Protein AF-A0A7R9ZBE2-F1 (afdb_monomer)

Radius of gyration: 17.85 Å; Cα contacts (8 Å, |Δi|>4): 269; chains: 1; bounding box: 44×29×49 Å

Structure (mmCIF, N/CA/C/O backbone):
data_AF-A0A7R9ZBE2-F1
#
_entry.id   AF-A0A7R9ZBE2-F1
#
loop_
_atom_site.group_PDB
_atom_site.id
_atom_site.type_symbol
_atom_site.label_atom_id
_atom_site.label_alt_id
_atom_site.label_comp_id
_atom_site.label_asym_id
_atom_site.label_entity_id
_atom_site.label_seq_id
_atom_site.pdbx_PDB_ins_code
_atom_site.Cartn_x
_atom_site.Cartn_y
_atom_site.Cartn_z
_atom_site.occupancy
_atom_site.B_iso_or_equiv
_atom_site.auth_seq_id
_atom_site.auth_comp_id
_atom_site.auth_asym_id
_atom_site.auth_atom_id
_atom_site.pdbx_PDB_model_num
ATOM 1 N N . ALA A 1 1 ? 12.504 -2.662 8.618 1.00 53.91 1 ALA A N 1
ATOM 2 C CA . ALA A 1 1 ? 13.664 -1.746 8.691 1.00 53.91 1 ALA A CA 1
ATOM 3 C C . ALA A 1 1 ? 14.989 -2.458 8.389 1.00 53.91 1 ALA A C 1
ATOM 5 O O . ALA A 1 1 ? 15.630 -2.073 7.423 1.00 53.91 1 ALA A O 1
ATOM 6 N N . ILE A 1 2 ? 15.373 -3.510 9.133 1.00 57.16 2 ILE A N 1
ATOM 7 C CA . ILE A 1 2 ? 16.643 -4.257 8.929 1.00 57.16 2 ILE A CA 1
ATOM 8 C C . ILE A 1 2 ? 16.784 -4.785 7.488 1.00 57.16 2 ILE A C 1
ATOM 10 O O . ILE A 1 2 ? 17.814 -4.609 6.846 1.00 57.16 2 ILE A O 1
ATOM 14 N N . ASP A 1 3 ? 15.694 -5.325 6.954 1.00 77.12 3 ASP A N 1
ATOM 15 C CA . ASP A 1 3 ? 15.612 -5.898 5.608 1.00 77.12 3 ASP A CA 1
ATOM 16 C C . ASP A 1 3 ? 15.718 -4.845 4.477 1.00 77.12 3 ASP A C 1
ATOM 18 O O . ASP A 1 3 ? 16.251 -5.113 3.407 1.00 77.12 3 ASP A O 1
ATOM 22 N N . ALA A 1 4 ? 15.285 -3.599 4.712 1.00 80.50 4 ALA A N 1
ATOM 23 C CA . ALA A 1 4 ? 15.422 -2.527 3.719 1.00 80.50 4 ALA A CA 1
ATOM 24 C C . ALA A 1 4 ? 16.896 -2.124 3.556 1.00 80.50 4 ALA A C 1
ATOM 26 O O . ALA A 1 4 ? 17.399 -2.056 2.438 1.00 80.50 4 ALA A O 1
ATOM 27 N N . LYS A 1 5 ? 17.627 -1.961 4.668 1.00 79.38 5 LYS A N 1
ATOM 28 C CA . LYS A 1 5 ? 19.056 -1.631 4.615 1.00 79.38 5 LYS A CA 1
ATOM 29 C C . LYS A 1 5 ? 19.881 -2.659 3.870 1.00 79.38 5 LYS A C 1
ATOM 31 O O . LYS A 1 5 ? 20.649 -2.296 2.987 1.00 79.38 5 LYS A O 1
ATOM 36 N N . GLN A 1 6 ? 19.661 -3.929 4.175 1.00 84.31 6 GLN A N 1
ATOM 37 C CA . GLN A 1 6 ? 20.347 -5.017 3.492 1.00 84.31 6 GLN A CA 1
ATOM 38 C C . GLN A 1 6 ? 20.059 -5.011 1.984 1.00 84.31 6 GLN A C 1
ATOM 40 O O . GLN A 1 6 ? 20.980 -5.205 1.196 1.00 84.31 6 GLN A O 1
ATOM 45 N N . ARG A 1 7 ? 18.822 -4.713 1.560 1.00 87.38 7 ARG A N 1
ATOM 46 C CA . ARG A 1 7 ? 18.476 -4.591 0.131 1.00 87.38 7 ARG A CA 1
ATOM 47 C C . ARG A 1 7 ? 19.099 -3.384 -0.552 1.00 87.38 7 ARG A C 1
ATOM 49 O O . ARG A 1 7 ? 19.435 -3.473 -1.723 1.00 87.38 7 ARG A O 1
ATOM 56 N N . PHE A 1 8 ? 19.241 -2.267 0.154 1.00 87.38 8 PHE A N 1
ATOM 57 C CA . PHE A 1 8 ? 19.926 -1.102 -0.395 1.00 87.38 8 PHE A CA 1
ATOM 58 C C . PHE A 1 8 ? 21.418 -1.375 -0.588 1.00 87.38 8 PHE A C 1
ATOM 60 O O . PHE A 1 8 ? 21.963 -1.072 -1.642 1.00 87.38 8 PHE A O 1
ATOM 67 N N . ASP A 1 9 ? 22.058 -1.987 0.411 1.00 86.75 9 ASP A N 1
ATOM 68 C CA . ASP A 1 9 ? 23.492 -2.284 0.381 1.00 86.75 9 ASP A CA 1
ATOM 69 C C . ASP A 1 9 ? 23.827 -3.383 -0.653 1.00 86.75 9 ASP A C 1
ATOM 71 O O . ASP A 1 9 ? 24.907 -3.371 -1.237 1.00 86.75 9 ASP A O 1
ATOM 75 N N . SER A 1 10 ? 22.897 -4.310 -0.915 1.00 88.81 10 SER A N 1
ATOM 76 C CA . SER A 1 10 ? 23.018 -5.360 -1.946 1.00 88.81 10 SER A CA 1
ATOM 77 C C . SER A 1 10 ? 22.359 -5.002 -3.286 1.00 88.81 10 SER A C 1
ATOM 79 O O . SER A 1 10 ? 22.218 -5.864 -4.156 1.00 88.81 10 SER A O 1
ATOM 81 N N . ALA A 1 11 ? 21.943 -3.745 -3.464 1.00 89.88 11 ALA A N 1
ATOM 82 C CA . ALA A 1 11 ? 21.246 -3.305 -4.663 1.00 89.88 11 ALA A CA 1
ATOM 83 C C . ALA A 1 11 ? 22.125 -3.452 -5.919 1.00 89.88 11 ALA A C 1
ATOM 85 O O . ALA A 1 11 ? 23.317 -3.128 -5.882 1.00 89.88 11 ALA A O 1
ATOM 86 N N . PRO A 1 12 ? 21.551 -3.863 -7.062 1.00 90.62 12 PRO A N 1
ATOM 87 C CA . PRO A 1 12 ? 22.255 -3.829 -8.334 1.00 90.62 12 PRO A CA 1
ATOM 88 C C . PRO A 1 12 ? 22.785 -2.427 -8.652 1.00 90.62 12 PRO A C 1
ATOM 90 O O . PRO A 1 12 ? 22.091 -1.428 -8.458 1.00 90.62 12 PRO A O 1
ATOM 93 N N . PHE A 1 13 ? 23.984 -2.354 -9.233 1.00 90.88 13 PHE A N 1
ATOM 94 C CA . PHE A 1 13 ? 24.629 -1.084 -9.587 1.00 90.88 13 PHE A CA 1
ATOM 95 C C . PHE A 1 13 ? 23.758 -0.182 -10.479 1.00 90.88 13 PHE A C 1
ATOM 97 O O . PHE A 1 13 ? 23.810 1.038 -10.371 1.00 90.88 13 PHE A O 1
ATOM 104 N N . TRP A 1 14 ? 22.900 -0.753 -11.328 1.00 89.88 14 TRP A N 1
ATOM 105 C CA . TRP A 1 14 ? 22.034 0.049 -12.192 1.00 89.88 14 TRP A CA 1
ATOM 106 C C . TRP A 1 14 ? 21.002 0.888 -11.417 1.00 89.88 14 TRP A C 1
ATOM 108 O O . TRP A 1 14 ? 20.561 1.912 -11.928 1.00 89.88 14 TRP A O 1
ATOM 118 N N . HIS A 1 15 ? 20.671 0.534 -10.168 1.00 90.75 15 HIS A N 1
ATOM 119 C CA . HIS A 1 15 ? 19.785 1.350 -9.334 1.00 90.75 15 HIS A CA 1
ATOM 120 C C . HIS A 1 15 ? 20.412 2.730 -9.095 1.00 90.75 15 HIS A C 1
ATOM 122 O O . HIS A 1 15 ? 19.758 3.752 -9.304 1.00 90.75 15 HIS A O 1
ATOM 128 N N . SER A 1 16 ? 21.699 2.779 -8.729 1.00 85.75 16 SER A N 1
ATOM 129 C CA . SER A 1 16 ? 22.394 4.052 -8.514 1.00 85.75 16 SER A CA 1
ATOM 130 C C . SER A 1 16 ? 22.576 4.838 -9.815 1.00 85.75 16 SER A C 1
ATOM 132 O O . SER A 1 16 ? 22.433 6.059 -9.795 1.00 85.75 16 SER A O 1
ATOM 134 N N . LEU A 1 17 ? 22.787 4.160 -10.953 1.00 87.38 17 LEU A N 1
ATOM 135 C CA . LEU A 1 17 ? 22.810 4.802 -12.277 1.00 87.38 17 LEU A CA 1
ATOM 136 C C . LEU A 1 17 ? 21.485 5.496 -12.621 1.00 87.38 17 LEU A C 1
ATOM 138 O O . LEU A 1 17 ? 21.491 6.552 -13.247 1.00 87.38 17 LEU A O 1
ATOM 142 N N . CYS A 1 18 ? 20.354 4.927 -12.201 1.00 87.25 18 CYS A N 1
ATOM 143 C CA . CYS A 1 18 ? 19.032 5.522 -12.393 1.00 87.25 18 CYS A CA 1
ATOM 144 C C . CYS A 1 18 ? 18.705 6.645 -11.394 1.00 87.25 18 CYS A C 1
ATOM 146 O O . CYS A 1 18 ? 17.606 7.192 -11.449 1.00 87.25 18 CYS A O 1
ATOM 148 N N . GLY A 1 19 ? 19.620 6.987 -10.480 1.00 83.50 19 GLY A N 1
ATOM 149 C CA . GLY A 1 19 ? 19.420 8.069 -9.516 1.00 83.50 19 GLY A CA 1
ATOM 150 C C . GLY A 1 19 ? 18.304 7.809 -8.500 1.00 83.50 19 GLY A C 1
ATOM 151 O O . GLY A 1 19 ? 17.757 8.765 -7.949 1.00 83.50 19 GLY A O 1
ATOM 152 N N . VAL A 1 20 ? 17.944 6.542 -8.247 1.00 86.62 20 VAL A N 1
ATOM 153 C CA . VAL A 1 20 ? 16.919 6.217 -7.244 1.00 86.62 20 VAL A CA 1
ATOM 154 C C . VAL A 1 20 ? 17.406 6.609 -5.848 1.00 86.62 20 VAL A C 1
ATOM 156 O O . VAL A 1 20 ? 18.568 6.408 -5.485 1.00 86.62 20 VAL A O 1
ATOM 159 N N . GLN A 1 21 ? 16.512 7.174 -5.048 1.00 85.31 21 GLN A N 1
ATOM 160 C CA . GLN A 1 21 ? 16.836 7.736 -3.742 1.00 85.31 21 GLN A CA 1
ATOM 161 C C . GLN A 1 21 ? 16.406 6.775 -2.642 1.00 85.31 21 GLN A C 1
ATOM 163 O O . GLN A 1 21 ? 15.422 6.051 -2.783 1.00 85.31 21 GLN A O 1
ATOM 168 N N . ALA A 1 22 ? 17.140 6.743 -1.530 1.00 81.62 22 ALA A N 1
ATOM 169 C CA . ALA A 1 22 ? 16.737 5.908 -0.406 1.00 81.62 22 ALA A CA 1
ATOM 170 C C . ALA A 1 22 ? 15.508 6.501 0.304 1.00 81.62 22 ALA A C 1
ATOM 172 O O . ALA A 1 22 ? 15.434 7.707 0.521 1.00 81.62 22 ALA A O 1
ATOM 173 N N . SER A 1 23 ? 14.579 5.629 0.691 1.00 79.31 23 SER A N 1
ATOM 174 C CA . SER A 1 23 ? 13.300 5.967 1.321 1.00 79.31 23 SER A CA 1
ATOM 175 C C . SER A 1 23 ? 13.455 6.679 2.670 1.00 79.31 23 SER A C 1
ATOM 177 O O . SER A 1 23 ? 14.447 6.501 3.377 1.00 79.31 23 SER A O 1
ATOM 179 N N . ASN A 1 24 ? 12.420 7.404 3.089 1.00 67.56 24 ASN A N 1
ATOM 180 C CA . ASN A 1 24 ? 12.357 8.021 4.416 1.00 67.56 24 ASN A CA 1
ATOM 181 C C . ASN A 1 24 ? 11.956 7.034 5.524 1.00 67.56 24 ASN A C 1
ATOM 183 O O . ASN A 1 24 ? 12.266 7.279 6.689 1.00 67.56 24 ASN A O 1
ATOM 187 N N . THR A 1 25 ? 11.407 5.859 5.176 1.00 63.06 25 THR A N 1
ATOM 188 C CA . THR A 1 25 ? 10.922 4.820 6.121 1.00 63.06 25 THR A CA 1
ATOM 189 C C . THR A 1 25 ? 11.986 4.239 7.062 1.00 63.06 25 THR A C 1
ATOM 191 O O . THR A 1 25 ? 11.690 3.435 7.949 1.00 63.06 25 THR A O 1
ATOM 194 N N . TRP A 1 26 ? 13.238 4.643 6.884 1.00 63.81 26 TRP A N 1
ATOM 195 C CA . TRP A 1 26 ? 14.410 4.221 7.638 1.00 63.81 26 TRP A CA 1
ATOM 196 C C . TRP A 1 26 ? 15.428 5.347 7.871 1.00 63.81 26 TRP A C 1
ATOM 198 O O . TRP A 1 26 ? 16.372 5.131 8.626 1.00 63.81 26 TRP A O 1
ATOM 208 N N . ARG A 1 27 ? 15.230 6.535 7.277 1.00 58.44 27 ARG A N 1
ATOM 209 C CA . ARG A 1 27 ? 16.088 7.713 7.483 1.00 58.44 27 ARG A CA 1
ATOM 210 C C . ARG A 1 27 ? 15.621 8.580 8.649 1.00 58.44 27 ARG A C 1
ATOM 212 O O . ARG A 1 27 ? 16.462 9.125 9.353 1.00 58.44 27 ARG A O 1
ATOM 219 N N . GLU A 1 28 ? 14.310 8.671 8.880 1.00 59.41 28 GLU A N 1
ATOM 220 C CA . GLU A 1 28 ? 13.737 9.596 9.863 1.00 59.41 28 GLU A CA 1
ATOM 221 C C . GLU A 1 28 ? 12.848 8.866 10.884 1.00 59.41 28 GLU A C 1
ATOM 223 O O . GLU A 1 28 ? 11.836 8.239 10.553 1.00 59.41 28 GLU A O 1
ATOM 228 N N . CYS A 1 29 ? 13.245 8.950 12.154 1.00 59.81 29 CYS A N 1
ATOM 229 C CA . CYS A 1 29 ? 12.429 8.574 13.304 1.00 59.81 29 CYS A CA 1
ATOM 230 C C . CYS A 1 29 ? 11.847 9.859 13.893 1.00 59.81 29 CYS A C 1
ATOM 232 O O . CYS A 1 29 ? 12.602 10.695 14.382 1.00 59.81 29 CYS A O 1
ATOM 234 N N . ILE A 1 30 ? 10.524 10.020 13.864 1.00 61.22 30 ILE A N 1
ATOM 235 C CA . ILE A 1 30 ? 9.871 11.218 14.427 1.00 61.22 30 ILE A CA 1
ATOM 236 C C . ILE A 1 30 ? 9.827 11.160 15.964 1.00 61.22 30 ILE A C 1
ATOM 238 O O . ILE A 1 30 ? 9.756 12.189 16.628 1.00 61.22 30 ILE A O 1
ATOM 242 N N . ALA A 1 31 ? 9.925 9.962 16.543 1.00 57.47 31 ALA A N 1
ATOM 243 C CA . ALA A 1 31 ? 9.999 9.742 17.983 1.00 57.47 31 ALA A CA 1
ATOM 244 C C . ALA A 1 31 ? 11.147 8.775 18.316 1.00 57.47 31 ALA A C 1
ATOM 246 O O . ALA A 1 31 ? 11.466 7.922 17.473 1.00 57.47 31 ALA A O 1
ATOM 247 N N . PRO A 1 32 ? 11.739 8.860 19.525 1.00 49.81 32 PRO A N 1
ATOM 248 C CA . PRO A 1 32 ? 12.657 7.840 19.996 1.00 49.81 32 PRO A CA 1
ATOM 249 C C . PRO A 1 32 ? 11.877 6.519 20.081 1.00 49.81 32 PRO A C 1
ATOM 251 O O . PRO A 1 32 ? 10.985 6.346 20.904 1.00 49.81 32 PRO A O 1
ATOM 254 N N . ASP A 1 33 ? 12.191 5.625 19.143 1.00 53.72 33 ASP A N 1
ATOM 255 C CA . ASP A 1 33 ? 11.948 4.180 19.190 1.00 53.72 33 ASP A CA 1
ATOM 256 C C . ASP A 1 33 ? 10.594 3.577 18.766 1.00 53.72 33 ASP A C 1
ATOM 258 O O . ASP A 1 33 ? 10.270 2.485 19.222 1.00 53.72 33 ASP A O 1
ATOM 262 N N . SER A 1 34 ? 9.829 4.134 17.810 1.00 60.84 34 SER A N 1
ATOM 263 C CA . SER A 1 34 ? 8.848 3.264 17.091 1.00 60.84 34 SER A CA 1
ATOM 264 C C . SER A 1 34 ? 8.216 3.783 15.801 1.00 60.84 34 SER A C 1
ATOM 266 O O . SER A 1 34 ? 7.840 2.963 14.966 1.00 60.84 34 SER A O 1
ATOM 268 N N . LEU A 1 35 ? 8.091 5.096 15.596 1.00 67.75 35 LEU A N 1
ATOM 269 C CA . LEU A 1 35 ? 7.329 5.625 14.458 1.00 67.75 35 LEU A CA 1
ATOM 270 C C . LEU A 1 35 ? 8.251 6.090 13.328 1.00 67.75 35 LEU A C 1
ATOM 272 O O . LEU A 1 35 ? 9.222 6.819 13.547 1.00 67.75 35 LEU A O 1
ATOM 276 N N . ARG A 1 36 ? 7.957 5.625 12.112 1.00 73.19 36 ARG A N 1
ATOM 277 C CA . ARG A 1 36 ? 8.674 5.969 10.879 1.00 73.19 36 ARG A CA 1
ATOM 278 C C . ARG A 1 36 ? 7.765 6.804 9.993 1.00 73.19 36 ARG A C 1
ATOM 280 O O . ARG A 1 36 ? 6.583 6.489 9.867 1.00 73.19 36 ARG A O 1
ATOM 287 N N . LEU A 1 37 ? 8.322 7.839 9.372 1.00 76.12 37 LEU A N 1
ATOM 288 C CA . LEU A 1 37 ? 7.601 8.626 8.381 1.00 76.12 37 LEU A CA 1
ATOM 289 C C . LEU A 1 37 ? 7.728 7.968 7.007 1.00 76.12 37 LEU A C 1
ATOM 291 O O . LEU A 1 37 ? 8.822 7.614 6.566 1.00 76.12 37 LEU A O 1
ATOM 295 N N . LEU A 1 38 ? 6.603 7.839 6.315 1.00 78.56 38 LEU A N 1
ATOM 296 C CA . LEU A 1 38 ? 6.565 7.506 4.900 1.00 78.56 38 LEU A CA 1
ATOM 297 C C . LEU A 1 38 ? 6.009 8.709 4.144 1.00 78.56 38 LEU A C 1
ATOM 299 O O . LEU A 1 38 ? 4.877 9.123 4.390 1.00 78.56 38 LEU A O 1
ATOM 303 N N . ASN A 1 39 ? 6.775 9.218 3.181 1.00 79.31 39 ASN A N 1
ATOM 304 C CA . ASN A 1 39 ? 6.222 10.101 2.166 1.00 79.31 39 ASN A CA 1
ATOM 305 C C . ASN A 1 39 ? 5.417 9.256 1.165 1.00 79.31 39 ASN A C 1
ATOM 307 O O . ASN A 1 39 ? 5.990 8.519 0.366 1.00 79.31 39 ASN A O 1
ATOM 311 N N . GLY A 1 40 ? 4.089 9.319 1.264 1.00 78.62 40 GLY A N 1
ATOM 312 C CA . GLY A 1 40 ? 3.161 8.619 0.368 1.00 78.62 40 GLY A CA 1
ATOM 313 C C . GLY A 1 40 ? 2.586 9.498 -0.744 1.00 78.62 40 GLY A C 1
ATOM 314 O O . GLY A 1 40 ? 1.652 9.073 -1.423 1.00 78.62 40 GLY A O 1
ATOM 315 N N . LEU A 1 41 ? 3.074 10.731 -0.899 1.00 83.44 41 LEU A N 1
ATOM 316 C CA . LEU A 1 41 ? 2.582 11.654 -1.915 1.00 83.44 41 LEU A CA 1
ATOM 317 C C . LEU A 1 41 ? 3.192 11.327 -3.281 1.00 83.44 41 LEU A C 1
ATOM 319 O O . LEU A 1 41 ? 4.329 10.878 -3.385 1.00 83.44 41 LEU A O 1
ATOM 323 N N . SER A 1 42 ? 2.418 11.561 -4.339 1.00 82.25 42 SER A N 1
ATOM 324 C CA . SER A 1 42 ? 2.853 11.356 -5.718 1.00 82.25 42 SER A CA 1
ATOM 325 C C . SER A 1 42 ? 2.484 12.565 -6.563 1.00 82.25 42 SER A C 1
ATOM 327 O O . SER A 1 42 ? 1.309 12.933 -6.651 1.00 82.25 42 SER A O 1
ATOM 329 N N . SER A 1 43 ? 3.478 13.147 -7.233 1.00 81.81 43 SER A N 1
ATOM 330 C CA . SER A 1 43 ? 3.277 14.246 -8.184 1.00 81.81 43 SER A CA 1
ATOM 331 C C . SER A 1 43 ? 2.329 13.870 -9.331 1.00 81.81 43 SER A C 1
ATOM 333 O O . SER A 1 43 ? 1.526 14.700 -9.753 1.00 81.81 43 SER A O 1
ATOM 335 N N . VAL A 1 44 ? 2.338 12.605 -9.770 1.00 79.69 44 VAL A N 1
ATOM 336 C CA . VAL A 1 44 ? 1.465 12.076 -10.837 1.00 79.69 44 VAL A CA 1
ATOM 337 C C . VAL A 1 44 ? -0.017 12.148 -10.461 1.00 79.69 44 VAL A C 1
ATOM 339 O O . VAL A 1 44 ? -0.862 12.382 -11.320 1.00 79.69 44 VAL A O 1
ATOM 342 N N . GLN A 1 45 ? -0.345 11.952 -9.183 1.00 81.94 45 GLN A N 1
ATOM 343 C CA . GLN A 1 45 ? -1.730 11.984 -8.702 1.00 81.94 45 GLN A CA 1
ATOM 344 C C . GLN A 1 45 ? -2.230 13.418 -8.463 1.00 81.94 45 GLN A C 1
ATOM 346 O O . GLN A 1 45 ? -3.433 13.679 -8.508 1.00 81.94 45 GLN A O 1
ATOM 351 N N . GLY A 1 46 ? -1.308 14.357 -8.246 1.00 89.06 46 GLY A N 1
ATOM 352 C CA . GLY A 1 46 ? -1.601 15.773 -8.078 1.00 89.06 46 GLY A CA 1
ATOM 353 C C . GLY A 1 46 ? -2.237 16.144 -6.726 1.00 89.06 46 GLY A C 1
ATOM 354 O O . GLY A 1 46 ? -2.634 15.286 -5.929 1.00 89.06 46 GLY A O 1
ATOM 355 N N . PRO A 1 47 ? -2.358 17.454 -6.446 1.00 93.69 47 PRO A N 1
ATOM 356 C CA . PRO A 1 47 ? -2.758 17.963 -5.132 1.00 93.69 47 PRO A CA 1
ATOM 357 C C . PRO A 1 47 ? -4.211 17.636 -4.762 1.00 93.69 47 PRO A C 1
ATOM 359 O O . PRO A 1 47 ? -4.505 17.394 -3.594 1.00 93.69 47 PRO A O 1
ATOM 362 N N . ASN A 1 48 ? -5.120 17.572 -5.740 1.00 95.12 48 ASN A N 1
ATOM 363 C CA . ASN A 1 48 ? -6.529 17.251 -5.485 1.00 95.12 48 ASN A CA 1
ATOM 364 C C . ASN A 1 48 ? -6.702 15.816 -4.979 1.00 95.12 48 ASN A C 1
ATOM 366 O O . ASN A 1 48 ? -7.471 15.570 -4.050 1.00 95.12 48 ASN A O 1
ATOM 370 N N . TYR A 1 49 ? -5.968 14.869 -5.566 1.00 91.31 49 TYR A N 1
ATOM 371 C CA . TYR A 1 49 ? -6.005 13.481 -5.124 1.00 91.31 49 TYR A CA 1
ATOM 372 C C . TYR A 1 49 ? -5.364 13.325 -3.743 1.00 91.31 49 TYR A C 1
ATOM 374 O O . TYR A 1 49 ? -5.932 12.653 -2.881 1.00 91.31 49 TYR A O 1
ATOM 382 N N . ALA A 1 50 ? -4.231 13.998 -3.509 1.00 91.88 50 ALA A N 1
ATOM 383 C CA . ALA A 1 50 ? -3.593 14.041 -2.197 1.00 91.88 50 ALA A CA 1
ATOM 384 C C . ALA A 1 50 ? -4.564 14.554 -1.121 1.00 91.88 50 ALA A C 1
ATOM 386 O O . ALA A 1 50 ? -4.771 13.882 -0.114 1.00 91.88 50 ALA A O 1
ATOM 387 N N . LEU A 1 51 ? -5.239 15.684 -1.366 1.00 94.75 51 LEU A N 1
ATOM 388 C CA . LEU A 1 51 ? -6.247 16.223 -0.451 1.00 94.75 51 LEU A CA 1
ATOM 389 C C . LEU A 1 51 ? -7.389 15.229 -0.209 1.00 94.75 51 LEU A C 1
ATOM 391 O O . LEU A 1 51 ? -7.764 14.999 0.939 1.00 94.75 51 LEU A O 1
ATOM 395 N N . ALA A 1 52 ? -7.923 14.614 -1.267 1.00 95.12 52 ALA A N 1
ATOM 396 C CA . ALA A 1 52 ? -9.018 13.655 -1.153 1.00 95.12 52 ALA A CA 1
ATOM 397 C C . ALA A 1 52 ? -8.636 12.430 -0.302 1.00 95.12 52 ALA A C 1
ATOM 399 O O . ALA A 1 52 ? -9.415 12.009 0.556 1.00 95.12 52 ALA A O 1
ATOM 400 N N . LYS A 1 53 ? -7.433 11.873 -0.493 1.00 91.56 53 LYS A N 1
ATOM 401 C CA . LYS A 1 53 ? -6.943 10.728 0.291 1.00 91.56 53 LYS A CA 1
ATOM 402 C C . LYS A 1 53 ? -6.632 11.091 1.734 1.00 91.56 53 LYS A C 1
ATOM 404 O O . LYS A 1 53 ? -7.014 10.340 2.631 1.00 91.56 53 LYS A O 1
ATOM 409 N N . THR A 1 54 ? -6.043 12.255 1.974 1.00 92.75 54 THR A N 1
ATOM 410 C CA . THR A 1 54 ? -5.813 12.748 3.336 1.00 92.75 54 THR A CA 1
ATOM 411 C C . THR A 1 54 ? -7.136 13.002 4.061 1.00 92.75 54 THR A C 1
ATOM 413 O O . THR A 1 54 ? -7.302 12.580 5.203 1.00 92.75 54 THR A O 1
ATOM 416 N N . ALA A 1 55 ? -8.127 13.604 3.396 1.00 95.81 55 ALA A N 1
ATOM 417 C CA . ALA A 1 55 ? -9.460 13.802 3.964 1.00 95.81 55 ALA A CA 1
ATOM 418 C C . ALA A 1 55 ? -10.168 12.467 4.260 1.00 95.81 55 ALA A C 1
ATOM 420 O O . ALA A 1 55 ? -10.815 12.328 5.298 1.00 95.81 55 ALA A O 1
ATOM 421 N N . GLN A 1 56 ? -10.018 11.466 3.384 1.00 94.81 56 GLN A N 1
ATOM 422 C CA . GLN A 1 56 ? -10.514 10.107 3.621 1.00 94.81 56 GLN A CA 1
ATOM 423 C C . GLN A 1 56 ? -9.894 9.499 4.891 1.00 94.81 56 GLN A C 1
ATOM 425 O O . GLN A 1 56 ? -10.628 8.991 5.739 1.00 94.81 56 GLN A O 1
ATOM 430 N N . GLN A 1 57 ? -8.568 9.574 5.044 1.00 93.56 57 GLN A N 1
ATOM 431 C CA . GLN A 1 57 ? -7.862 9.074 6.230 1.00 93.56 57 GLN A CA 1
ATOM 432 C C . GLN A 1 57 ? -8.289 9.816 7.498 1.00 93.56 57 GLN A C 1
ATOM 434 O O . GLN A 1 57 ? -8.563 9.194 8.522 1.00 93.56 57 GLN A O 1
ATOM 439 N N . TRP A 1 58 ? -8.417 11.140 7.428 1.00 94.19 58 TRP A N 1
ATOM 440 C CA . TRP A 1 58 ? -8.857 11.937 8.566 1.00 94.19 58 TRP A CA 1
ATOM 441 C C . TRP A 1 58 ? -10.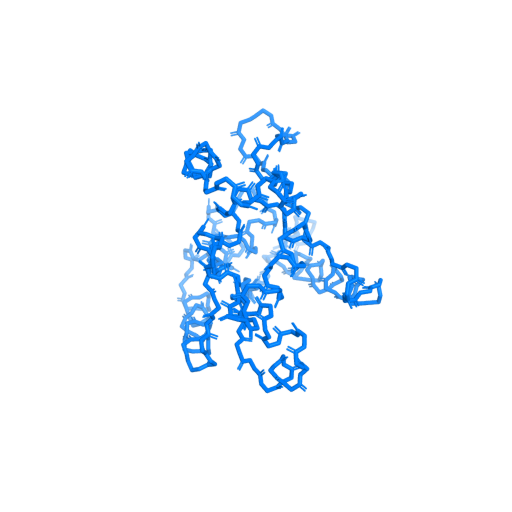259 11.543 9.038 1.00 94.19 58 TRP A C 1
ATOM 443 O O . TRP A 1 58 ? -10.465 11.311 10.227 1.00 94.19 58 TRP A O 1
ATOM 453 N N . ARG A 1 59 ? -11.210 11.360 8.113 1.00 95.00 59 ARG A N 1
ATOM 454 C CA . ARG A 1 59 ? -12.563 10.890 8.451 1.00 95.00 59 ARG A CA 1
ATOM 455 C C . ARG A 1 59 ? -12.565 9.499 9.086 1.00 95.00 59 ARG A C 1
ATOM 457 O O . ARG A 1 59 ? -13.352 9.267 10.003 1.00 95.00 59 ARG A O 1
ATOM 464 N N . ALA A 1 60 ? -11.701 8.596 8.621 1.00 94.56 60 ALA A N 1
ATOM 465 C CA . ALA A 1 60 ? -11.544 7.269 9.213 1.00 94.56 60 ALA A CA 1
ATOM 466 C C . ALA A 1 60 ? -11.039 7.364 10.662 1.00 94.56 60 ALA A C 1
ATOM 468 O O . ALA A 1 60 ? -11.657 6.790 11.553 1.00 94.56 60 ALA A O 1
ATOM 469 N N . MET A 1 61 ? -10.003 8.171 10.917 1.00 92.00 61 MET A N 1
ATOM 470 C CA . MET A 1 61 ? -9.482 8.392 12.273 1.00 92.00 61 MET A CA 1
ATOM 471 C C . MET A 1 61 ? -10.520 9.032 13.202 1.00 92.00 61 MET A C 1
ATOM 473 O O . MET A 1 61 ? -10.688 8.575 14.326 1.00 92.00 61 MET A O 1
ATOM 477 N N . VAL A 1 62 ? -11.259 10.043 12.731 1.00 91.75 62 VAL A N 1
ATOM 478 C CA . VAL A 1 62 ? -12.314 10.699 13.526 1.00 91.75 62 VAL A CA 1
ATOM 479 C C . VAL A 1 62 ? -13.456 9.738 13.865 1.00 91.75 62 VAL A C 1
ATOM 481 O O . VAL A 1 62 ? -14.019 9.834 14.950 1.00 91.75 62 VAL A O 1
ATOM 484 N N . SER A 1 63 ? -13.804 8.821 12.956 1.00 92.19 63 SER A N 1
ATOM 485 C CA . SER A 1 63 ? -14.852 7.815 13.196 1.00 92.19 63 SER A CA 1
ATOM 486 C C . SER A 1 63 ? -14.383 6.712 14.149 1.00 92.19 63 SER A C 1
ATOM 488 O O . SER A 1 63 ? -15.182 6.195 14.923 1.00 92.19 63 SER A O 1
ATOM 490 N N . TYR A 1 64 ? -13.096 6.363 14.087 1.00 91.56 64 TYR A N 1
ATOM 491 C CA . TYR A 1 64 ? -12.460 5.370 14.949 1.00 91.56 64 TYR A CA 1
ATOM 492 C C . TYR A 1 64 ? -12.257 5.882 16.382 1.00 91.56 64 TYR A C 1
ATOM 494 O O . TYR A 1 64 ? -12.338 5.120 17.335 1.00 91.56 64 TYR A O 1
ATOM 502 N N . GLN A 1 65 ? -11.979 7.173 16.561 1.00 86.25 65 GLN A N 1
ATOM 503 C CA . GLN A 1 65 ? -11.599 7.709 17.863 1.00 86.25 65 GLN A CA 1
ATOM 504 C C . GLN A 1 65 ? -12.758 7.684 18.875 1.00 86.25 65 GLN A C 1
ATOM 506 O O . GLN A 1 65 ? -13.792 8.324 18.678 1.00 86.25 65 GLN A O 1
ATOM 511 N N . THR A 1 66 ? -12.537 7.003 20.001 1.00 75.25 66 THR A N 1
ATOM 512 C CA . THR A 1 66 ? -13.391 7.082 21.193 1.00 75.25 66 THR A CA 1
ATOM 513 C C . THR A 1 66 ? -13.357 8.496 2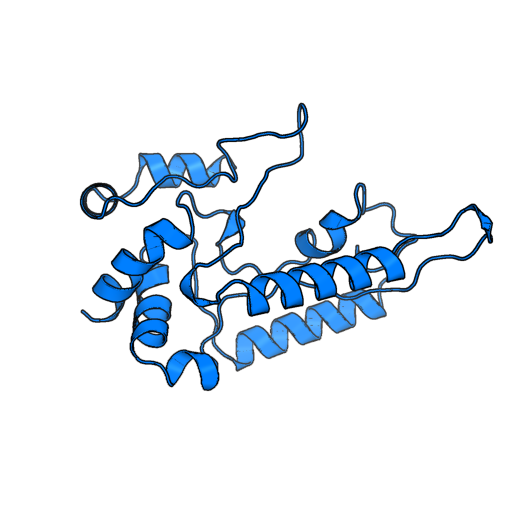1.764 1.00 75.25 66 THR A C 1
ATOM 515 O O . THR A 1 66 ? -12.289 9.095 21.911 1.00 75.25 66 THR A O 1
ATOM 518 N N . ARG A 1 67 ? -14.532 9.049 22.078 1.00 69.69 67 ARG A N 1
ATOM 519 C CA . ARG A 1 67 ? -14.657 10.396 22.646 1.00 69.69 67 ARG A CA 1
ATOM 520 C C . ARG A 1 67 ? -14.931 10.303 24.138 1.00 69.69 67 ARG A C 1
ATOM 522 O O . ARG A 1 67 ? -16.018 9.887 24.535 1.00 69.69 67 ARG A O 1
ATOM 529 N N . GLU A 1 68 ? -13.955 10.725 24.938 1.00 69.56 68 GLU A N 1
ATOM 530 C CA . GLU A 1 68 ? -14.056 10.725 26.404 1.00 69.56 68 GLU A CA 1
ATOM 531 C C . GLU A 1 68 ? -15.156 11.668 26.912 1.00 69.56 68 GLU A C 1
ATOM 533 O O . GLU A 1 68 ? -15.869 11.313 27.844 1.00 69.56 68 GLU A O 1
ATOM 538 N N . GLU A 1 69 ? -15.348 12.822 26.259 1.00 70.25 69 GLU A N 1
ATOM 539 C CA . GLU A 1 69 ? -16.314 13.859 26.667 1.00 70.25 69 GLU A CA 1
ATOM 540 C C . GLU A 1 69 ? -17.764 13.348 26.744 1.00 70.25 69 GLU A C 1
ATOM 542 O O . GLU A 1 69 ? -18.494 13.705 27.667 1.00 70.25 69 GLU A O 1
ATOM 547 N N . ASP A 1 70 ? -18.158 12.462 25.822 1.00 71.62 70 ASP A N 1
ATOM 548 C CA . ASP A 1 70 ? -19.536 11.963 25.701 1.00 71.62 70 ASP A CA 1
ATOM 549 C C . ASP A 1 70 ? -19.670 10.474 26.081 1.00 71.62 70 ASP A C 1
ATOM 551 O O . ASP A 1 70 ? -20.744 9.887 25.924 1.00 71.62 70 ASP A O 1
ATOM 555 N N . GLY A 1 71 ? -18.578 9.828 26.515 1.00 69.06 71 GLY A N 1
ATOM 556 C CA . GLY A 1 71 ? -18.537 8.401 26.860 1.00 69.06 71 GLY A CA 1
ATOM 557 C C . GLY A 1 71 ? -18.852 7.442 25.701 1.00 69.06 71 GLY A C 1
ATOM 558 O O . GLY A 1 71 ? -19.214 6.290 25.940 1.00 69.06 71 GLY A O 1
ATOM 559 N N . ARG A 1 72 ? -18.761 7.898 24.444 1.00 72.50 72 ARG A N 1
ATOM 560 C CA . ARG A 1 72 ? -19.088 7.086 23.259 1.00 72.50 72 ARG A CA 1
ATOM 561 C C . ARG A 1 72 ? -17.857 6.337 22.759 1.00 72.50 72 ARG A C 1
ATOM 563 O O . ARG A 1 72 ? -16.870 6.971 22.376 1.00 72.50 72 ARG A O 1
ATOM 570 N N . SER A 1 73 ? -17.959 5.008 22.694 1.00 75.56 73 SER A N 1
ATOM 571 C CA . SER A 1 73 ? -17.004 4.161 21.975 1.00 75.56 73 SER A CA 1
ATOM 572 C C . SER A 1 73 ? -16.950 4.584 20.506 1.00 75.56 73 SER A C 1
ATOM 574 O O . SER A 1 73 ? -17.981 4.932 19.918 1.00 75.56 73 SER A O 1
ATOM 576 N N . GLY A 1 74 ? -15.756 4.569 19.913 1.00 87.88 74 GLY A N 1
ATOM 577 C CA . GLY A 1 74 ? -15.598 4.795 18.480 1.00 87.88 74 GLY A CA 1
ATOM 578 C C . GLY A 1 74 ? -16.377 3.781 17.633 1.00 87.88 74 GLY A C 1
ATOM 579 O O . GLY A 1 74 ? -16.993 2.835 18.134 1.00 87.88 74 GLY A O 1
ATOM 580 N N . HIS A 1 75 ? -16.329 3.947 16.316 1.00 91.94 75 HIS A N 1
ATOM 581 C CA . HIS A 1 75 ? -16.848 2.951 15.384 1.00 91.94 75 HIS A CA 1
ATOM 582 C C . HIS A 1 75 ? -15.753 1.977 14.950 1.00 91.94 75 HIS A C 1
ATOM 584 O O . HIS A 1 75 ? -14.585 2.347 14.847 1.00 91.94 75 HIS A O 1
ATOM 590 N N . VAL A 1 76 ? -16.148 0.745 14.618 1.00 93.31 76 VAL A N 1
ATOM 591 C CA . VAL A 1 76 ? -15.276 -0.172 13.877 1.00 93.31 76 VAL A CA 1
ATOM 592 C C . VAL A 1 76 ? -15.021 0.420 12.490 1.00 93.31 76 VAL A C 1
ATOM 594 O O . VAL A 1 76 ? -15.967 0.719 11.757 1.00 93.31 76 VAL A O 1
ATOM 597 N N . VAL A 1 77 ? -13.751 0.596 12.121 1.00 94.50 77 VAL A N 1
ATOM 598 C CA . VAL A 1 77 ? -13.353 1.201 10.843 1.00 94.50 77 VAL A CA 1
ATOM 599 C C . VAL A 1 77 ? -12.357 0.296 10.125 1.00 94.50 77 VAL A C 1
ATOM 601 O O . VAL A 1 77 ? -11.192 0.226 10.496 1.00 94.50 77 VAL A O 1
ATOM 604 N N . SER A 1 78 ? -12.785 -0.362 9.046 1.00 94.12 78 SER A N 1
ATOM 605 C CA . SER A 1 78 ? -11.860 -1.070 8.151 1.00 94.12 78 SER A CA 1
ATOM 606 C C . SER A 1 78 ? -11.291 -0.092 7.121 1.00 94.12 78 SER A C 1
ATOM 608 O O . SER A 1 78 ? -12.019 0.433 6.276 1.00 94.12 78 SER A O 1
ATOM 610 N N . ALA A 1 79 ? -9.989 0.184 7.204 1.00 93.38 79 ALA A N 1
ATOM 611 C CA . ALA A 1 79 ? -9.297 1.134 6.330 1.00 93.38 79 ALA A CA 1
ATOM 612 C C . ALA A 1 79 ? -7.937 0.603 5.843 1.00 93.38 79 ALA A C 1
ATOM 614 O O . ALA A 1 79 ? -6.965 1.350 5.728 1.00 93.38 79 ALA A O 1
ATOM 615 N N . ASN A 1 80 ? -7.877 -0.696 5.544 1.00 92.44 80 ASN A N 1
ATOM 616 C CA . ASN A 1 80 ? -6.650 -1.367 5.118 1.00 92.44 80 ASN A CA 1
ATOM 617 C C . ASN A 1 80 ? -6.075 -0.748 3.842 1.00 92.44 80 ASN A C 1
ATOM 619 O O . ASN A 1 80 ? -6.764 -0.613 2.827 1.00 92.44 80 ASN A O 1
ATOM 623 N N . LEU A 1 81 ? -4.783 -0.417 3.873 1.00 90.69 81 LEU A N 1
ATOM 624 C CA . LEU A 1 81 ? -4.074 0.015 2.677 1.00 90.69 81 LEU A CA 1
ATOM 625 C C . LEU A 1 81 ? -3.797 -1.189 1.770 1.00 90.69 81 LEU A C 1
ATOM 627 O O . LEU A 1 81 ? -3.145 -2.149 2.180 1.00 90.69 81 LEU A O 1
ATOM 631 N N . GLY A 1 82 ? -4.298 -1.129 0.537 1.00 91.38 82 GLY A N 1
ATOM 632 C CA . GLY A 1 82 ? -4.104 -2.173 -0.466 1.00 91.38 82 GLY A CA 1
ATOM 633 C C . GLY A 1 82 ? -2.817 -2.030 -1.284 1.00 91.38 82 GLY A C 1
ATOM 634 O O . GLY A 1 82 ? -2.178 -0.973 -1.265 1.00 91.38 82 GLY A O 1
ATOM 635 N N . PRO A 1 83 ? -2.448 -3.082 -2.032 1.00 91.81 83 PRO A N 1
ATOM 636 C CA . PRO A 1 83 ? -1.258 -3.077 -2.868 1.00 91.81 83 PRO A CA 1
ATOM 637 C C . PRO A 1 83 ? -1.502 -2.300 -4.162 1.00 91.81 83 PRO A C 1
ATOM 639 O O . PRO A 1 83 ? -2.642 -2.113 -4.604 1.00 91.81 83 PRO A O 1
ATOM 642 N N . ALA A 1 84 ? -0.413 -1.927 -4.835 1.00 91.56 84 ALA A N 1
ATOM 643 C CA . ALA A 1 84 ? -0.486 -1.562 -6.244 1.00 91.56 84 ALA A CA 1
ATOM 644 C C . ALA A 1 84 ? -1.136 -2.719 -7.020 1.00 91.56 84 ALA A C 1
ATOM 646 O O . ALA A 1 84 ? -0.736 -3.871 -6.865 1.00 91.56 84 ALA A O 1
ATOM 647 N N . THR A 1 85 ? -2.174 -2.423 -7.801 1.00 93.94 85 THR A N 1
ATOM 648 C CA . THR A 1 85 ? -3.018 -3.442 -8.436 1.00 93.94 85 THR A CA 1
ATOM 649 C C . THR A 1 85 ? -3.197 -3.123 -9.913 1.00 93.94 85 THR A C 1
ATOM 651 O O . THR A 1 85 ? -3.448 -1.970 -10.267 1.00 93.94 85 THR A O 1
ATOM 654 N N . ARG A 1 86 ? -3.126 -4.146 -10.771 1.00 94.38 86 ARG A N 1
ATOM 655 C CA . ARG A 1 86 ? -3.337 -4.055 -12.227 1.00 94.38 86 ARG A CA 1
ATOM 656 C C . ARG A 1 86 ? -4.815 -3.860 -12.598 1.00 94.38 86 ARG A C 1
ATOM 658 O O . ARG A 1 86 ? -5.400 -4.664 -13.317 1.00 94.38 86 ARG A O 1
ATOM 665 N N . THR A 1 87 ? -5.461 -2.831 -12.053 1.00 93.06 87 THR A N 1
ATOM 666 C CA . THR A 1 87 ? -6.846 -2.492 -12.407 1.00 93.06 87 THR A CA 1
ATOM 667 C C . THR A 1 87 ? -6.912 -1.931 -13.819 1.00 93.06 87 THR A C 1
ATOM 669 O O . THR A 1 87 ? -5.951 -1.331 -14.291 1.00 93.06 87 THR A O 1
ATOM 672 N N . GLU A 1 88 ? -8.071 -2.051 -14.468 1.00 91.75 88 GLU A N 1
ATOM 673 C CA . GLU A 1 88 ? -8.316 -1.493 -15.806 1.00 91.75 88 GLU A CA 1
ATOM 674 C C . GLU A 1 88 ? -7.947 -0.000 -15.894 1.00 91.75 88 GLU A C 1
ATOM 676 O O . GLU A 1 88 ? -7.260 0.424 -16.817 1.00 91.75 88 GLU A O 1
ATOM 681 N N . SER A 1 89 ? -8.295 0.782 -14.868 1.00 88.12 89 SER A N 1
ATOM 682 C CA . SER A 1 89 ? -7.954 2.207 -14.765 1.00 88.12 89 SER A CA 1
ATOM 683 C C . SER A 1 89 ? -6.456 2.507 -14.636 1.00 88.12 89 SER A C 1
ATOM 685 O O . SER A 1 89 ? -6.035 3.625 -14.921 1.00 88.12 89 SER A O 1
ATOM 687 N N . MET A 1 90 ? -5.651 1.544 -14.186 1.00 87.25 90 MET A N 1
ATOM 688 C CA . MET A 1 90 ? -4.198 1.686 -14.089 1.00 87.25 90 MET A CA 1
ATOM 689 C C . MET A 1 90 ? -3.535 1.213 -15.381 1.00 87.25 90 MET A C 1
ATOM 691 O O . MET A 1 90 ? -2.737 1.937 -15.969 1.00 87.25 90 MET A O 1
ATOM 695 N N . VAL A 1 91 ? -3.897 0.018 -15.854 1.00 90.81 91 VAL A N 1
ATOM 696 C CA . VAL A 1 91 ? -3.272 -0.594 -17.036 1.00 90.81 91 VAL A CA 1
ATOM 697 C C . VAL A 1 91 ? -3.727 0.039 -18.353 1.00 90.81 91 VAL A C 1
ATOM 699 O O . VAL A 1 91 ? -3.012 -0.054 -19.344 1.00 90.81 91 VAL A O 1
ATOM 702 N N . GLY A 1 92 ? -4.860 0.749 -18.363 1.00 87.19 92 GLY A N 1
ATOM 703 C CA . GLY A 1 92 ? -5.306 1.550 -19.506 1.00 87.19 92 GLY A CA 1
ATOM 704 C C . GLY A 1 92 ? -4.398 2.748 -19.819 1.00 87.19 92 GLY A C 1
ATOM 705 O O . GLY A 1 92 ? -4.464 3.301 -20.915 1.00 87.19 92 GLY A O 1
ATOM 706 N N . HIS A 1 93 ? -3.518 3.141 -18.892 1.00 86.88 93 HIS A N 1
ATOM 707 C CA . HIS A 1 93 ? -2.486 4.146 -19.126 1.00 86.88 93 HIS A CA 1
ATOM 708 C C . HIS A 1 93 ? -1.118 3.475 -19.285 1.00 86.88 93 HIS A C 1
ATOM 710 O O . HIS A 1 93 ? -0.517 3.057 -18.298 1.00 86.88 93 HIS A O 1
ATOM 716 N N . GLU A 1 94 ? -0.577 3.442 -20.509 1.00 87.44 94 GLU A N 1
ATOM 717 C CA . GLU A 1 94 ? 0.663 2.709 -20.838 1.00 87.44 94 GLU A CA 1
ATOM 718 C C . GLU A 1 94 ? 1.833 2.976 -19.881 1.00 87.44 94 GLU A C 1
ATOM 720 O O . GLU A 1 94 ? 2.557 2.060 -19.501 1.00 87.44 94 GLU A O 1
ATOM 725 N N . LYS A 1 95 ? 2.023 4.236 -19.469 1.00 88.19 95 LYS A N 1
ATOM 726 C CA . LYS A 1 95 ? 3.106 4.605 -18.546 1.00 88.19 95 LYS A CA 1
ATOM 727 C C . LYS A 1 95 ? 2.937 3.963 -17.172 1.00 88.19 95 LYS A C 1
ATOM 729 O O . LYS A 1 95 ? 3.915 3.522 -16.578 1.00 88.19 95 LYS A O 1
ATOM 734 N N . VAL A 1 96 ? 1.703 3.913 -16.680 1.00 87.56 96 VAL A N 1
ATOM 735 C CA . VAL A 1 96 ? 1.371 3.303 -15.390 1.00 87.56 96 VAL A CA 1
ATOM 736 C C . VAL A 1 96 ? 1.462 1.785 -15.499 1.00 87.56 96 VAL A C 1
ATOM 738 O O . VAL A 1 96 ? 2.031 1.163 -14.610 1.00 87.56 96 VAL A O 1
ATOM 741 N N . ALA A 1 97 ? 0.996 1.199 -16.606 1.00 91.25 97 ALA A N 1
ATOM 742 C CA . ALA A 1 97 ? 1.130 -0.231 -16.877 1.00 91.25 97 ALA A CA 1
ATOM 743 C C . ALA A 1 97 ? 2.602 -0.679 -16.853 1.00 91.25 97 ALA A C 1
ATOM 745 O O . ALA A 1 97 ? 2.963 -1.565 -16.086 1.00 91.25 97 ALA A O 1
ATOM 746 N N . ALA A 1 98 ? 3.470 -0.006 -17.615 1.00 92.75 98 ALA A N 1
ATOM 747 C CA . ALA A 1 98 ? 4.899 -0.314 -17.630 1.00 92.75 98 ALA A CA 1
ATOM 748 C C . ALA A 1 98 ? 5.546 -0.098 -16.252 1.00 92.75 98 ALA A C 1
ATOM 750 O O . ALA A 1 98 ? 6.331 -0.925 -15.803 1.00 92.75 98 ALA A O 1
ATOM 751 N N . ALA A 1 99 ? 5.181 0.966 -15.529 1.00 90.94 99 ALA A N 1
ATOM 752 C CA . ALA A 1 99 ? 5.689 1.177 -14.176 1.00 90.94 99 ALA A CA 1
ATOM 753 C C . ALA A 1 99 ? 5.258 0.069 -13.194 1.00 90.94 99 ALA A C 1
ATOM 755 O O . ALA A 1 99 ? 6.060 -0.328 -12.350 1.00 90.94 99 ALA A O 1
ATOM 756 N N . LEU A 1 100 ? 4.030 -0.453 -13.310 1.00 91.44 100 LEU A N 1
ATOM 757 C CA . LEU A 1 100 ? 3.553 -1.585 -12.507 1.00 91.44 100 LEU A CA 1
ATOM 758 C C . LEU A 1 100 ? 4.326 -2.874 -12.802 1.00 91.44 100 LEU A C 1
ATOM 760 O O . LEU A 1 100 ? 4.583 -3.635 -11.874 1.00 91.44 100 LEU A O 1
ATOM 764 N N . GLU A 1 101 ? 4.728 -3.113 -14.051 1.00 92.06 101 GLU A N 1
ATOM 765 C CA . GLU A 1 101 ? 5.567 -4.272 -14.375 1.00 92.06 101 GLU A CA 1
ATOM 766 C C . GLU A 1 101 ? 7.011 -4.089 -13.912 1.00 92.06 101 GLU A C 1
ATOM 768 O O . GLU A 1 101 ? 7.608 -5.015 -13.371 1.00 92.06 101 GLU A O 1
ATOM 773 N N . GLY A 1 102 ? 7.584 -2.895 -14.057 1.00 92.62 102 GLY A N 1
ATOM 774 C CA . GLY A 1 102 ? 8.973 -2.663 -13.666 1.00 92.62 102 GLY A CA 1
ATOM 775 C C . GLY A 1 102 ? 9.185 -2.526 -12.161 1.00 92.62 102 GLY A C 1
ATOM 776 O O . GLY A 1 102 ? 10.306 -2.717 -11.690 1.00 92.62 102 GLY A O 1
ATOM 777 N N . MET A 1 103 ? 8.141 -2.248 -11.366 1.00 91.19 103 MET A N 1
ATOM 778 C CA . MET A 1 103 ? 8.305 -2.078 -9.915 1.00 91.19 103 MET A CA 1
ATOM 779 C C . MET A 1 103 ? 8.854 -3.336 -9.227 1.00 91.19 103 MET A C 1
ATOM 781 O O . MET A 1 103 ? 9.507 -3.218 -8.193 1.00 91.19 103 MET A O 1
ATOM 785 N N . GLN A 1 104 ? 8.644 -4.525 -9.806 1.00 90.94 104 GLN A N 1
ATOM 786 C CA . GLN A 1 104 ? 9.164 -5.792 -9.275 1.00 90.94 104 GLN A CA 1
ATOM 787 C C . GLN A 1 104 ? 10.697 -5.889 -9.305 1.00 90.94 104 GLN A C 1
ATOM 789 O O . GLN A 1 104 ? 11.283 -6.640 -8.526 1.00 90.94 104 GLN A O 1
ATOM 794 N N . ASN A 1 105 ? 11.357 -5.069 -10.130 1.00 92.12 105 ASN A N 1
ATOM 795 C CA . ASN A 1 105 ? 12.815 -4.936 -10.145 1.00 92.12 105 ASN A CA 1
ATOM 796 C C . ASN A 1 105 ? 13.351 -4.261 -8.868 1.00 92.12 105 ASN A C 1
ATOM 798 O O . ASN A 1 105 ? 14.541 -4.326 -8.568 1.00 92.12 105 ASN A O 1
ATOM 802 N N . PHE A 1 106 ? 12.467 -3.654 -8.075 1.00 91.44 106 PHE A N 1
ATOM 803 C CA . PHE A 1 106 ? 12.779 -3.003 -6.812 1.00 91.44 106 PHE A CA 1
ATOM 804 C C . PHE A 1 106 ? 12.232 -3.827 -5.644 1.00 91.44 106 PHE A C 1
ATOM 806 O O . PHE A 1 106 ? 11.209 -3.496 -5.046 1.00 91.44 106 PHE A O 1
ATOM 813 N N . ALA A 1 107 ? 12.923 -4.913 -5.293 1.00 90.19 107 ALA A N 1
ATOM 814 C CA . ALA A 1 107 ? 12.502 -5.791 -4.203 1.00 90.19 107 ALA A CA 1
ATOM 815 C C . ALA A 1 107 ? 12.286 -5.021 -2.874 1.00 90.19 107 ALA A C 1
ATOM 817 O O . ALA A 1 107 ? 13.103 -4.170 -2.508 1.00 90.19 107 ALA A O 1
ATOM 818 N N . PRO A 1 108 ? 11.224 -5.331 -2.103 1.00 90.88 108 PRO A N 1
ATOM 819 C CA . PRO A 1 108 ? 10.295 -6.454 -2.262 1.00 90.88 108 PRO A CA 1
ATOM 820 C C . PRO A 1 108 ? 8.972 -6.066 -2.951 1.00 90.88 108 PRO A C 1
ATOM 822 O O . PRO A 1 108 ? 7.932 -6.635 -2.625 1.00 90.88 108 PRO A O 1
ATOM 825 N N . ASN A 1 109 ? 8.976 -5.050 -3.817 1.00 91.88 109 ASN A N 1
ATOM 826 C CA . ASN A 1 109 ? 7.748 -4.540 -4.416 1.00 91.88 109 ASN A CA 1
ATOM 827 C C . ASN A 1 109 ? 7.097 -5.558 -5.355 1.00 91.88 109 ASN A C 1
ATOM 829 O O . ASN A 1 109 ? 7.770 -6.181 -6.169 1.00 91.88 109 ASN A O 1
ATOM 833 N N . VAL A 1 110 ? 5.776 -5.691 -5.260 1.00 92.00 110 VAL A N 1
ATOM 834 C CA . VAL A 1 110 ? 4.969 -6.551 -6.129 1.00 92.00 110 VAL A CA 1
ATOM 835 C C . VAL A 1 110 ? 3.658 -5.845 -6.454 1.00 92.00 110 VAL A C 1
ATOM 837 O O . VAL A 1 110 ? 2.937 -5.415 -5.549 1.00 92.00 110 VAL A O 1
ATOM 840 N N . ALA A 1 111 ? 3.337 -5.760 -7.746 1.00 93.25 111 ALA A N 1
ATOM 841 C CA . ALA A 1 111 ? 2.001 -5.417 -8.213 1.00 93.25 111 ALA A CA 1
ATOM 842 C C . ALA A 1 111 ? 1.104 -6.659 -8.180 1.00 93.25 111 ALA A C 1
ATOM 844 O O . ALA A 1 111 ? 1.496 -7.741 -8.624 1.00 93.25 111 ALA A O 1
ATOM 845 N N . PHE A 1 112 ? -0.107 -6.500 -7.661 1.00 95.06 112 PHE A N 1
ATOM 846 C CA . PHE A 1 112 ? -1.076 -7.574 -7.503 1.00 95.06 112 PHE A CA 1
ATOM 847 C C . PHE A 1 112 ? -2.033 -7.617 -8.689 1.00 95.06 112 PHE A C 1
ATOM 849 O O . PHE A 1 112 ? -2.417 -6.588 -9.256 1.00 95.06 112 PHE A O 1
ATOM 856 N N . ASP A 1 113 ? -2.497 -8.818 -9.008 1.00 95.06 113 ASP A N 1
ATOM 857 C CA . ASP A 1 113 ? -3.629 -8.983 -9.908 1.00 95.06 113 ASP A CA 1
ATOM 858 C C . ASP A 1 113 ? -4.932 -8.633 -9.193 1.00 95.06 113 ASP A C 1
ATOM 860 O O . ASP A 1 113 ? -5.079 -8.810 -7.979 1.00 95.06 113 ASP A O 1
ATOM 864 N N . VAL A 1 114 ? -5.915 -8.174 -9.968 1.00 95.94 114 VAL A N 1
ATOM 865 C CA . VAL A 1 114 ? -7.197 -7.682 -9.445 1.00 95.94 114 VAL A CA 1
ATOM 866 C C . VAL A 1 114 ? -7.887 -8.715 -8.555 1.00 95.94 114 VAL A C 1
ATOM 868 O O . VAL A 1 114 ? -8.373 -8.364 -7.484 1.00 95.94 114 VAL A O 1
ATOM 871 N N . GLN A 1 115 ? -7.917 -9.990 -8.954 1.00 96.81 115 GLN A N 1
ATOM 872 C CA . GLN A 1 115 ? -8.580 -11.032 -8.159 1.00 96.81 115 GLN A CA 1
ATOM 873 C C . GLN A 1 115 ? -7.861 -11.304 -6.836 1.00 96.81 115 GLN A C 1
ATOM 875 O O . GLN A 1 115 ? -8.521 -11.495 -5.813 1.00 96.81 115 GLN A O 1
ATOM 880 N N . CYS A 1 116 ? -6.527 -11.255 -6.835 1.00 96.12 116 CYS A N 1
ATOM 881 C CA . CYS A 1 116 ? -5.730 -11.423 -5.625 1.00 96.12 116 CYS A CA 1
ATOM 882 C C . CYS A 1 116 ? -5.983 -10.263 -4.653 1.00 96.12 116 CYS A C 1
ATOM 884 O O . CYS A 1 116 ? -6.371 -10.493 -3.508 1.00 96.12 116 CYS A O 1
ATOM 886 N N . ALA A 1 117 ? -5.869 -9.020 -5.134 1.00 95.69 117 ALA A N 1
ATOM 887 C CA . ALA A 1 117 ? -6.109 -7.829 -4.326 1.00 95.69 117 ALA A CA 1
ATOM 888 C C . ALA A 1 117 ? -7.546 -7.774 -3.782 1.00 95.69 117 ALA A C 1
ATOM 890 O O . ALA A 1 117 ? -7.743 -7.512 -2.598 1.00 95.69 117 ALA A O 1
ATOM 891 N N . LYS A 1 118 ? -8.555 -8.077 -4.615 1.00 95.75 118 LYS A N 1
ATOM 892 C CA . LYS A 1 118 ? -9.965 -8.117 -4.194 1.00 95.75 118 LYS A CA 1
ATOM 893 C C . LYS A 1 118 ? -10.207 -9.157 -3.108 1.00 95.75 118 LYS A C 1
ATOM 895 O O . LYS A 1 118 ? -10.836 -8.837 -2.106 1.00 95.75 118 LYS A O 1
ATOM 900 N N . THR A 1 119 ? -9.710 -10.377 -3.301 1.00 97.56 119 THR A N 1
ATOM 901 C CA . THR A 1 119 ? -9.880 -11.467 -2.330 1.00 97.56 119 THR A CA 1
ATOM 902 C C . THR A 1 119 ? -9.212 -11.123 -1.004 1.00 97.56 119 THR A C 1
ATOM 904 O O . THR A 1 119 ? -9.833 -11.257 0.047 1.00 97.56 119 THR A O 1
ATOM 907 N N . LEU A 1 120 ? -7.979 -10.612 -1.052 1.00 96.19 120 LEU A N 1
ATOM 908 C CA . LEU A 1 120 ? -7.228 -10.226 0.137 1.00 96.19 120 LEU A CA 1
ATOM 909 C C . LEU A 1 120 ? -7.916 -9.093 0.907 1.00 96.19 120 LEU A C 1
ATOM 911 O O . LEU A 1 120 ? -8.141 -9.218 2.106 1.00 96.19 120 LEU A O 1
ATOM 915 N N . LEU A 1 121 ? -8.289 -8.005 0.227 1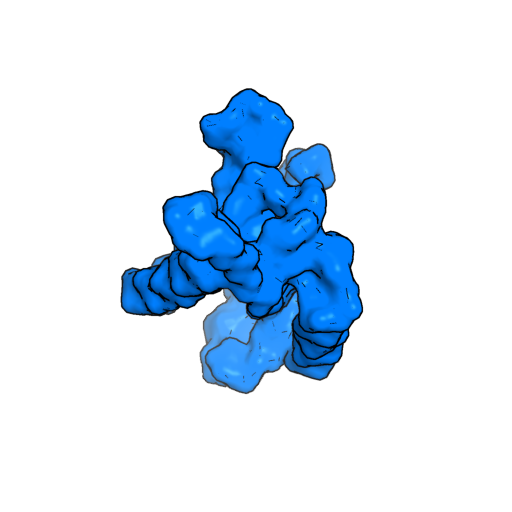.00 96.00 121 LEU A N 1
ATOM 916 C CA . LEU A 1 121 ? -8.930 -6.861 0.880 1.00 96.00 121 LEU A CA 1
ATOM 917 C C . LEU A 1 121 ? -10.328 -7.203 1.407 1.00 96.00 121 LEU A C 1
ATOM 919 O O . LEU A 1 121 ? -10.705 -6.716 2.470 1.00 96.00 121 LEU A O 1
ATOM 923 N N . ALA A 1 122 ? -11.076 -8.071 0.720 1.00 96.81 122 ALA A N 1
ATOM 924 C CA . ALA A 1 122 ? -12.351 -8.575 1.221 1.00 96.81 122 ALA A CA 1
ATOM 925 C C . ALA A 1 122 ? -12.166 -9.438 2.478 1.00 96.81 122 ALA A C 1
ATOM 927 O O . ALA A 1 122 ? -12.901 -9.264 3.447 1.00 96.81 122 ALA A O 1
ATOM 928 N N . ALA A 1 123 ? -11.170 -10.328 2.494 1.00 96.94 123 ALA A N 1
ATOM 929 C CA . ALA A 1 123 ? -10.859 -11.145 3.665 1.00 96.94 123 ALA A CA 1
ATOM 930 C C . ALA A 1 123 ? -10.434 -10.284 4.865 1.00 96.94 123 ALA A C 1
ATOM 932 O O . ALA A 1 123 ? -10.913 -10.511 5.973 1.00 96.94 123 ALA A O 1
ATOM 933 N N . LEU A 1 124 ? -9.601 -9.263 4.643 1.00 95.75 124 LEU A N 1
ATOM 934 C CA . LEU A 1 124 ? -9.198 -8.320 5.689 1.00 95.75 124 LEU A CA 1
ATOM 935 C C . LEU A 1 124 ? -10.382 -7.497 6.213 1.00 95.75 124 LEU A C 1
ATOM 937 O O . 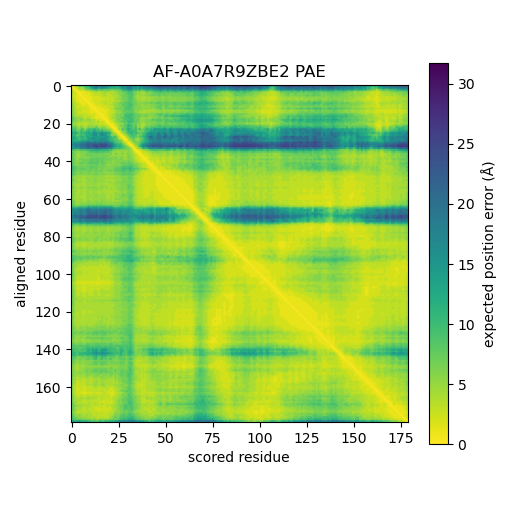LEU A 1 124 ? -10.515 -7.329 7.418 1.00 95.75 124 LEU A O 1
ATOM 941 N N . MET A 1 125 ? -11.282 -7.044 5.336 1.00 96.00 125 MET A N 1
ATOM 942 C CA . MET A 1 125 ? -12.509 -6.356 5.752 1.00 96.00 125 MET A CA 1
ATOM 943 C C . MET A 1 125 ? -13.407 -7.263 6.604 1.00 96.00 125 MET A C 1
ATOM 945 O O . MET A 1 125 ? -13.927 -6.833 7.630 1.00 96.00 125 MET A O 1
ATOM 949 N N . LEU A 1 126 ? -13.590 -8.525 6.200 1.00 97.00 126 LEU A N 1
ATOM 950 C CA . LEU A 1 126 ? -14.350 -9.493 6.992 1.00 97.00 126 LEU A CA 1
ATOM 951 C C . LEU A 1 126 ? -13.683 -9.744 8.346 1.00 97.00 126 LEU A C 1
ATOM 953 O O . LEU A 1 126 ? -14.383 -9.805 9.354 1.00 97.00 126 LEU A O 1
ATOM 957 N N . TYR A 1 127 ? -12.355 -9.847 8.386 1.00 96.00 127 TYR A N 1
ATOM 958 C CA . TYR A 1 127 ? -11.615 -9.954 9.639 1.00 96.00 127 TYR A CA 1
ATOM 959 C C . TYR A 1 127 ? -11.864 -8.731 10.539 1.00 96.00 127 TYR A C 1
ATOM 961 O O . TYR A 1 127 ? -12.271 -8.879 11.686 1.00 96.00 127 TYR A O 1
ATOM 969 N N . ASP A 1 128 ? -11.733 -7.521 10.000 1.00 95.12 128 ASP A N 1
ATOM 970 C CA . ASP A 1 128 ? -11.926 -6.276 10.747 1.00 95.12 128 ASP A CA 1
ATOM 971 C C . ASP A 1 128 ? -13.317 -6.133 11.370 1.00 95.12 128 ASP A C 1
ATOM 973 O O . ASP A 1 128 ? -13.445 -5.602 12.470 1.00 95.12 128 ASP A O 1
ATOM 977 N N . VAL A 1 129 ? -14.357 -6.598 10.674 1.00 94.81 129 VAL A N 1
ATOM 978 C CA . VAL A 1 129 ? -15.749 -6.474 11.131 1.00 94.81 129 VAL A CA 1
ATOM 979 C C . VAL A 1 129 ? -16.127 -7.547 12.154 1.00 94.81 129 VAL A C 1
ATOM 981 O O . VAL A 1 129 ? -16.969 -7.294 13.012 1.00 94.81 129 VAL A O 1
ATOM 984 N N . ASN A 1 130 ? -15.541 -8.744 12.069 1.00 95.62 130 ASN A N 1
ATOM 985 C CA . ASN A 1 130 ? -15.982 -9.892 12.870 1.00 95.62 130 ASN A CA 1
ATOM 986 C C . ASN A 1 130 ? -15.115 -10.165 14.108 1.00 95.62 130 ASN A C 1
ATOM 988 O O . ASN A 1 130 ? -15.562 -10.888 14.997 1.00 95.62 130 ASN A O 1
ATOM 992 N N . PHE A 1 131 ? -13.902 -9.612 14.182 1.00 93.75 131 PHE A N 1
ATOM 993 C CA . PHE A 1 131 ? -12.927 -9.952 15.220 1.00 93.75 131 PHE A CA 1
ATOM 994 C C . PHE A 1 131 ? -12.599 -8.740 16.109 1.00 93.75 131 PHE A C 1
ATOM 996 O O . PHE A 1 131 ? -11.966 -7.790 15.637 1.00 93.75 131 PHE A O 1
ATOM 1003 N N . PRO A 1 132 ? -13.002 -8.743 17.399 1.00 91.38 132 PRO A N 1
ATOM 1004 C CA . PRO A 1 132 ? -12.766 -7.629 18.323 1.00 91.38 132 PRO A CA 1
ATOM 1005 C C . PRO A 1 132 ? -11.291 -7.284 18.548 1.00 91.38 132 PRO A C 1
ATOM 1007 O O . PRO A 1 132 ? -10.960 -6.158 18.903 1.00 91.38 132 PRO A O 1
ATOM 1010 N N . GLU A 1 133 ? -10.390 -8.238 18.334 1.00 90.38 133 GLU A N 1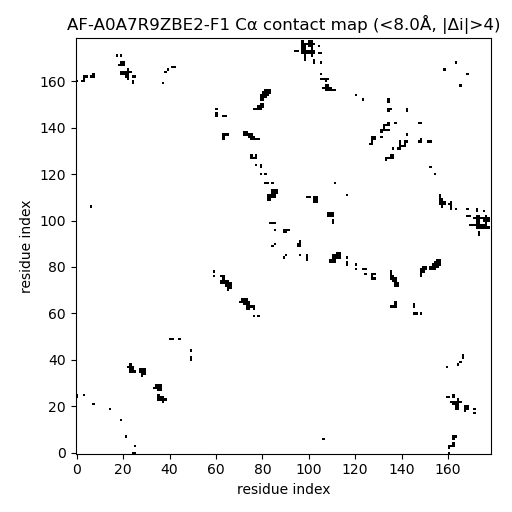
ATOM 1011 C CA . GLU A 1 133 ? -8.950 -8.037 18.424 1.00 90.38 133 GLU A CA 1
ATOM 1012 C C . GLU A 1 133 ? -8.360 -7.270 17.233 1.00 90.38 133 GLU A C 1
ATOM 1014 O O . GLU A 1 133 ? -7.186 -6.890 17.286 1.00 90.38 133 GLU A O 1
ATOM 1019 N N . SER A 1 134 ? -9.119 -7.060 16.149 1.00 92.06 134 SER A N 1
ATOM 1020 C CA . SER A 1 134 ? -8.632 -6.298 14.999 1.00 92.06 134 SER A CA 1
ATOM 1021 C C . SER A 1 134 ? -8.262 -4.867 15.399 1.00 92.06 134 SER A C 1
ATOM 1023 O O . SER A 1 134 ? -8.907 -4.253 16.245 1.00 92.06 134 SER A O 1
ATOM 1025 N N . ALA A 1 135 ? -7.241 -4.308 14.745 1.00 90.50 135 ALA A N 1
ATOM 1026 C CA . ALA A 1 135 ? -6.897 -2.892 14.853 1.00 90.50 135 ALA A CA 1
ATOM 1027 C C . ALA A 1 135 ? -8.013 -1.964 14.331 1.00 90.50 135 ALA A C 1
ATOM 1029 O O . ALA A 1 135 ? -8.008 -0.774 14.620 1.00 90.50 135 ALA A O 1
ATOM 1030 N N . ALA A 1 136 ? -8.976 -2.500 13.574 1.00 92.44 136 ALA A N 1
ATOM 1031 C CA . ALA A 1 136 ? -10.171 -1.774 13.161 1.00 92.44 136 ALA A CA 1
ATOM 1032 C C . ALA A 1 136 ? -11.158 -1.525 14.312 1.00 92.44 136 ALA A C 1
ATOM 1034 O O . ALA A 1 136 ? -12.023 -0.658 14.178 1.00 92.44 136 ALA A O 1
ATOM 1035 N N . ASN A 1 137 ? -11.056 -2.275 15.417 1.00 91.50 137 ASN A N 1
ATOM 1036 C CA . ASN A 1 137 ? -11.920 -2.112 16.578 1.00 91.50 137 ASN A CA 1
ATOM 1037 C C . ASN A 1 137 ? -11.327 -1.067 17.549 1.00 91.50 137 ASN A C 1
ATOM 1039 O O . ASN A 1 137 ? -10.201 -1.256 18.011 1.00 91.50 137 ASN A O 1
ATOM 1043 N N . PRO A 1 138 ? -12.070 0.000 17.895 1.00 88.81 138 PRO A N 1
ATOM 1044 C CA . PRO A 1 138 ? -11.598 1.074 18.774 1.00 88.81 138 PRO A CA 1
ATOM 1045 C C . PRO A 1 138 ? -11.269 0.632 20.202 1.00 88.81 138 PRO A C 1
ATOM 1047 O O . PRO A 1 138 ? -10.447 1.272 20.857 1.00 88.81 138 PRO A O 1
ATOM 1050 N N . ASP A 1 139 ? -11.857 -0.469 20.668 1.00 87.38 139 ASP A N 1
ATOM 1051 C CA . ASP A 1 139 ? -11.606 -1.031 21.998 1.00 87.38 139 ASP A CA 1
ATOM 1052 C C . ASP A 1 139 ? -10.394 -1.989 22.006 1.00 87.38 139 ASP A C 1
ATOM 1054 O O . ASP A 1 139 ? -9.983 -2.504 23.055 1.00 87.38 139 ASP A O 1
ATOM 1058 N N . SER A 1 140 ? -9.786 -2.234 20.838 1.00 86.19 140 SER A N 1
ATOM 1059 C CA . SER A 1 140 ? -8.623 -3.105 20.698 1.00 86.19 140 SER A CA 1
ATOM 1060 C C . SER A 1 140 ? -7.381 -2.501 21.344 1.00 86.19 140 SER A C 1
ATOM 1062 O O . SER A 1 140 ? -6.946 -1.393 21.036 1.00 86.19 140 SER A O 1
ATOM 1064 N N . GLN A 1 141 ? -6.709 -3.304 22.168 1.00 79.62 141 GLN A N 1
ATOM 1065 C CA . GLN A 1 141 ? -5.441 -2.938 22.809 1.00 79.62 141 GLN A CA 1
ATOM 1066 C C . GLN A 1 141 ? -4.247 -2.905 21.831 1.00 79.62 141 GLN A C 1
ATOM 1068 O O . GLN A 1 141 ? -3.118 -2.627 22.237 1.00 79.62 141 GLN A O 1
ATOM 1073 N N . ARG A 1 142 ? -4.456 -3.224 20.542 1.00 76.31 142 ARG A N 1
ATOM 1074 C CA . ARG A 1 142 ? -3.388 -3.246 19.526 1.00 76.31 142 ARG A CA 1
ATOM 1075 C C . ARG A 1 142 ? -2.993 -1.851 19.041 1.00 76.31 142 ARG A C 1
ATOM 1077 O O . ARG A 1 142 ? -1.840 -1.642 18.665 1.00 76.31 142 ARG A O 1
ATOM 1084 N N . VAL A 1 143 ? -3.914 -0.890 19.079 1.00 77.00 143 VAL A N 1
ATOM 1085 C CA . VAL A 1 143 ? -3.722 0.429 18.465 1.00 77.00 143 VAL A CA 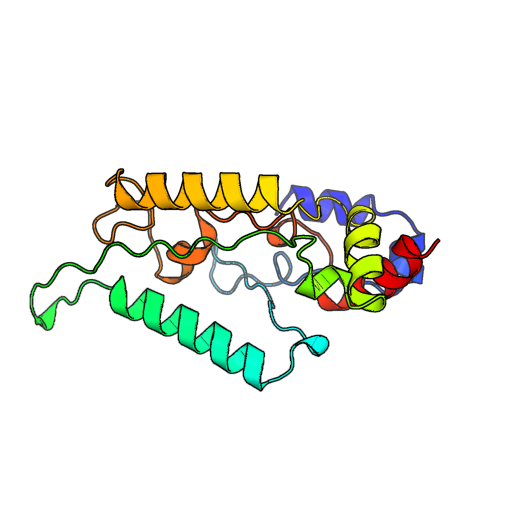1
ATOM 1086 C C . VAL A 1 143 ? -3.155 1.419 19.478 1.00 77.00 143 VAL A C 1
ATOM 1088 O O . VAL A 1 143 ? -3.845 1.881 20.378 1.00 77.00 143 VAL A O 1
ATOM 1091 N N . LYS A 1 144 ? -1.880 1.785 19.306 1.00 77.94 144 LYS A N 1
ATOM 1092 C CA . LYS A 1 144 ? -1.197 2.793 20.144 1.00 77.94 144 LYS A CA 1
ATOM 1093 C C . LYS A 1 144 ? -1.350 4.225 19.627 1.00 77.94 144 LYS A C 1
ATOM 1095 O O . LYS A 1 144 ? -1.084 5.176 20.353 1.00 77.94 144 LYS A O 1
ATOM 1100 N N . HIS A 1 145 ? -1.709 4.380 18.354 1.00 80.25 145 HIS A N 1
ATOM 1101 C CA . HIS A 1 145 ? -1.836 5.666 17.677 1.00 80.25 145 HIS A CA 1
ATOM 1102 C C . HIS A 1 145 ? -2.881 5.552 16.552 1.00 80.25 145 HIS A C 1
ATOM 1104 O O . HIS A 1 145 ? -2.868 4.535 15.858 1.00 80.25 145 HIS A O 1
ATOM 1110 N N . PRO A 1 146 ? -3.727 6.570 16.284 1.00 81.25 146 PRO A N 1
ATOM 1111 C CA . PRO A 1 146 ? -4.777 6.487 15.257 1.00 81.25 146 PRO A CA 1
ATOM 1112 C C . PRO A 1 146 ? -4.279 6.093 13.858 1.00 81.25 146 PRO A C 1
ATOM 1114 O O . PRO A 1 146 ? -4.973 5.411 13.117 1.00 81.25 146 PRO A O 1
ATOM 1117 N N . MET A 1 147 ? -3.043 6.460 13.504 1.00 82.94 147 MET A N 1
ATOM 1118 C CA . MET A 1 147 ? -2.427 6.058 12.227 1.00 82.94 147 MET A CA 1
ATOM 1119 C C . MET A 1 147 ? -2.146 4.552 12.103 1.00 82.94 147 MET A C 1
ATOM 1121 O O . MET A 1 147 ? -2.003 4.066 10.981 1.00 82.94 147 MET A O 1
ATOM 1125 N N . CYS A 1 148 ? -2.083 3.799 13.208 1.00 84.12 148 CYS A N 1
ATOM 1126 C CA . CYS A 1 148 ? -1.924 2.341 13.159 1.00 84.12 148 CYS A CA 1
ATOM 1127 C C . CYS A 1 148 ? -3.118 1.656 12.475 1.00 84.12 148 CYS A C 1
ATOM 1129 O O . CYS A 1 148 ? -2.932 0.595 11.883 1.00 84.12 148 CYS A O 1
ATOM 1131 N N . LEU A 1 149 ? -4.285 2.319 12.438 1.00 89.12 149 LEU A N 1
ATOM 1132 C CA . LEU A 1 149 ? -5.473 1.896 11.690 1.00 89.12 149 LEU A CA 1
ATOM 1133 C C . LEU A 1 149 ? -5.167 1.558 10.224 1.00 89.12 149 LEU A C 1
ATOM 1135 O O . LEU A 1 149 ? -5.749 0.642 9.654 1.00 89.12 149 LEU A O 1
ATOM 1139 N N . PHE A 1 150 ? -4.238 2.292 9.608 1.00 89.06 150 PHE A N 1
ATOM 1140 C CA . PHE A 1 150 ? -3.860 2.086 8.210 1.00 89.06 150 PHE A CA 1
ATOM 1141 C C . PHE A 1 150 ? -2.698 1.105 8.044 1.00 89.06 150 PHE A C 1
ATOM 1143 O O . PHE A 1 150 ? -2.447 0.665 6.925 1.00 89.06 150 PHE A O 1
ATOM 1150 N N . ASN A 1 151 ? -1.970 0.801 9.123 1.00 87.19 151 ASN A N 1
ATOM 1151 C CA . ASN A 1 151 ? -0.696 0.089 9.089 1.00 87.19 151 ASN A CA 1
ATOM 1152 C C . ASN A 1 151 ? -0.823 -1.406 9.403 1.00 87.19 151 ASN A C 1
ATOM 1154 O O . ASN A 1 151 ? -0.277 -2.223 8.663 1.00 87.19 151 ASN A O 1
ATOM 1158 N N . ASP A 1 152 ? -1.528 -1.761 10.477 1.00 86.94 152 ASP A N 1
ATOM 1159 C CA . ASP A 1 152 ? -1.411 -3.088 11.099 1.00 86.94 152 ASP A CA 1
ATOM 1160 C C . ASP A 1 152 ? -1.848 -4.236 10.180 1.00 86.94 152 ASP A C 1
ATOM 1162 O O . ASP A 1 152 ? -1.154 -5.245 10.076 1.00 86.94 152 ASP A O 1
ATOM 1166 N N . ASN A 1 153 ? -2.950 -4.047 9.456 1.00 89.06 153 ASN A N 1
ATOM 1167 C CA . ASN A 1 153 ? -3.505 -5.019 8.509 1.00 89.06 153 ASN A CA 1
ATOM 1168 C C . ASN A 1 153 ? -3.224 -4.635 7.042 1.00 89.06 153 ASN A C 1
ATOM 1170 O O . ASN A 1 153 ? -3.897 -5.093 6.119 1.00 89.06 153 ASN A O 1
ATOM 1174 N N . SER A 1 154 ? -2.245 -3.760 6.800 1.00 89.44 154 SER A N 1
ATOM 1175 C CA . SER A 1 154 ? -1.948 -3.280 5.450 1.00 89.44 154 SER A CA 1
ATOM 1176 C C . SER A 1 154 ? -1.384 -4.375 4.540 1.00 89.44 154 SER A C 1
ATOM 1178 O O . SER A 1 154 ? -0.494 -5.149 4.894 1.00 89.44 154 SER A O 1
ATOM 1180 N N . ALA A 1 155 ? -1.848 -4.374 3.297 1.00 91.31 155 ALA A N 1
ATOM 1181 C CA . ALA A 1 155 ? -1.332 -5.191 2.213 1.00 91.31 155 ALA A CA 1
ATOM 1182 C C . ALA A 1 155 ? -0.539 -4.313 1.236 1.00 91.31 155 ALA A C 1
ATOM 1184 O O . ALA A 1 155 ? -0.841 -4.245 0.055 1.00 91.31 155 ALA A O 1
ATOM 1185 N N . HIS A 1 156 ? 0.494 -3.616 1.709 1.00 89.44 156 HIS A N 1
ATOM 1186 C CA . HIS A 1 156 ? 1.181 -2.556 0.956 1.00 89.44 156 HIS A CA 1
ATOM 1187 C C . HIS A 1 156 ? 2.095 -3.037 -0.202 1.00 89.44 156 HIS A C 1
ATOM 1189 O O . HIS A 1 156 ? 2.910 -2.267 -0.713 1.00 89.44 156 HIS A O 1
ATOM 1195 N N . GLY A 1 157 ? 2.049 -4.321 -0.577 1.00 89.62 157 GLY A N 1
ATOM 1196 C CA . GLY A 1 157 ? 2.787 -4.873 -1.724 1.00 89.62 157 GLY A CA 1
ATOM 1197 C C . GLY A 1 157 ? 4.312 -4.730 -1.657 1.00 89.62 157 GLY A C 1
ATOM 1198 O O . GLY A 1 157 ? 4.958 -4.692 -2.692 1.00 89.62 157 GLY A O 1
ATOM 1199 N N . GLY A 1 158 ? 4.896 -4.597 -0.461 1.00 89.50 158 GLY A N 1
ATOM 1200 C CA . GLY A 1 158 ? 6.343 -4.405 -0.282 1.00 89.50 158 GLY A CA 1
ATOM 1201 C C . GLY A 1 158 ? 6.800 -2.949 -0.147 1.00 89.50 158 GLY A C 1
ATOM 1202 O O . GLY A 1 158 ? 7.845 -2.724 0.459 1.00 89.50 158 GLY A O 1
ATOM 1203 N N . LEU A 1 159 ? 5.969 -1.975 -0.537 1.00 86.06 159 LEU A N 1
ATOM 1204 C CA . LEU A 1 159 ? 6.325 -0.551 -0.602 1.00 86.06 159 LEU A CA 1
ATOM 1205 C C . LEU A 1 159 ? 6.963 0.015 0.675 1.00 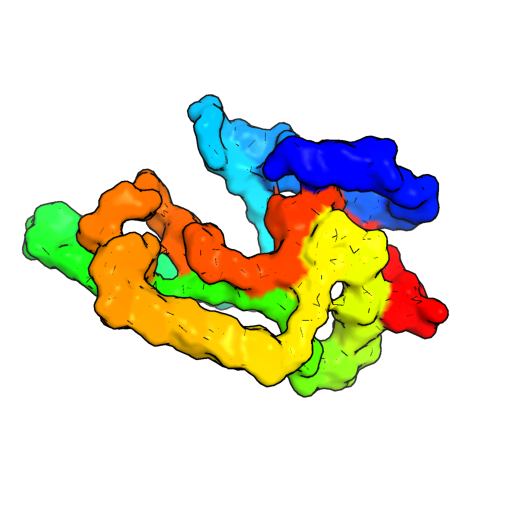86.06 159 LEU A C 1
ATOM 1207 O O . LEU A 1 159 ? 7.984 0.687 0.619 1.00 86.06 159 LEU A O 1
ATOM 1211 N N . TRP A 1 160 ? 6.420 -0.282 1.852 1.00 84.62 160 TRP A N 1
ATOM 1212 C CA . TRP A 1 160 ? 6.949 0.265 3.110 1.00 84.62 160 TRP A CA 1
ATOM 1213 C C . TRP A 1 160 ? 8.240 -0.406 3.582 1.00 84.62 160 TRP A C 1
ATOM 1215 O O . TRP A 1 160 ? 8.943 0.109 4.451 1.00 84.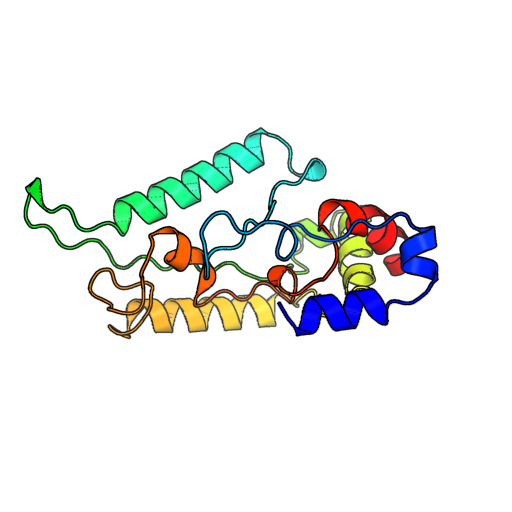62 160 TRP A O 1
ATOM 1225 N N . ARG A 1 161 ? 8.562 -1.563 2.998 1.00 85.19 161 ARG A N 1
ATOM 1226 C CA . ARG A 1 161 ? 9.800 -2.320 3.223 1.00 85.19 161 ARG A CA 1
ATOM 1227 C C . ARG A 1 161 ? 10.814 -2.110 2.093 1.00 85.19 161 ARG A C 1
ATOM 1229 O O . ARG A 1 161 ? 11.927 -2.624 2.187 1.00 85.19 161 ARG A O 1
ATOM 1236 N N . CYS A 1 162 ? 10.429 -1.372 1.053 1.00 87.44 162 CYS A N 1
ATOM 1237 C CA . CYS A 1 162 ? 11.284 -0.968 -0.049 1.00 87.44 162 CYS A CA 1
ATOM 1238 C C . CYS A 1 162 ? 12.359 0.007 0.458 1.00 87.44 162 CYS A C 1
ATOM 1240 O O . CYS A 1 162 ? 12.031 0.950 1.186 1.00 87.44 162 CYS A O 1
ATOM 1242 N N . PRO A 1 163 ? 13.635 -0.187 0.085 1.00 87.81 163 PRO A N 1
ATOM 1243 C CA . PRO A 1 163 ? 14.693 0.732 0.486 1.00 87.81 163 PRO A CA 1
ATOM 1244 C C . PRO A 1 163 ? 14.665 2.065 -0.253 1.00 87.81 163 PRO A C 1
ATOM 1246 O O . PRO A 1 163 ? 15.323 3.003 0.191 1.00 87.81 163 PRO A O 1
ATOM 1249 N N . TRP A 1 164 ? 13.930 2.164 -1.358 1.00 88.69 164 TRP A N 1
ATOM 1250 C CA . TRP A 1 164 ? 13.882 3.355 -2.199 1.00 88.69 164 TRP A CA 1
ATOM 1251 C C . TRP A 1 164 ? 12.586 4.137 -2.023 1.00 88.69 164 TRP A C 1
ATOM 1253 O O . TRP A 1 164 ? 11.536 3.559 -1.733 1.00 88.69 164 TRP A O 1
ATOM 1263 N N . GLU A 1 165 ? 12.661 5.453 -2.201 1.00 87.31 165 GLU A N 1
ATOM 1264 C CA . GLU A 1 165 ? 11.485 6.318 -2.223 1.00 87.31 165 GLU A CA 1
ATOM 1265 C C . GLU A 1 165 ? 10.625 6.011 -3.456 1.00 87.31 165 GLU A C 1
ATOM 1267 O O . GLU A 1 165 ? 11.149 5.869 -4.565 1.00 87.31 165 GLU A O 1
ATOM 1272 N N . MET A 1 166 ? 9.303 5.944 -3.266 1.00 84.06 166 MET A N 1
ATOM 1273 C CA . MET A 1 166 ? 8.343 5.575 -4.312 1.00 84.06 166 MET A CA 1
ATOM 1274 C C . MET A 1 166 ? 8.449 6.463 -5.556 1.00 84.06 166 MET A C 1
ATOM 1276 O O . MET A 1 166 ? 8.430 5.963 -6.679 1.00 84.06 166 MET A O 1
ATOM 1280 N N . GLU A 1 167 ? 8.575 7.777 -5.367 1.00 85.19 167 GLU A N 1
ATOM 1281 C CA . GLU A 1 167 ? 8.691 8.716 -6.480 1.00 85.19 167 GLU A CA 1
ATOM 1282 C C . GLU A 1 167 ? 10.003 8.506 -7.246 1.00 85.19 167 GLU A C 1
ATOM 1284 O O . GLU A 1 167 ? 9.999 8.465 -8.477 1.00 85.19 167 GLU A O 1
ATOM 1289 N N . SER A 1 168 ? 11.103 8.248 -6.535 1.00 87.06 168 SER A N 1
ATOM 1290 C CA . SER A 1 168 ? 12.420 8.051 -7.146 1.00 87.06 168 SER A CA 1
ATOM 1291 C C . SER A 1 168 ? 12.518 6.791 -8.017 1.00 87.06 168 SER A C 1
ATOM 1293 O O . SER A 1 168 ? 13.224 6.798 -9.024 1.00 87.06 168 SER A O 1
ATOM 1295 N N . ILE A 1 169 ? 11.785 5.720 -7.683 1.00 89.38 169 ILE A N 1
ATOM 1296 C CA . ILE A 1 169 ? 11.780 4.485 -8.486 1.00 89.38 169 ILE A CA 1
ATOM 1297 C C . ILE A 1 169 ? 10.827 4.548 -9.678 1.00 89.38 169 ILE A C 1
ATOM 1299 O O . ILE A 1 169 ? 10.896 3.675 -10.540 1.00 89.38 169 ILE A O 1
ATOM 1303 N N . SER A 1 170 ? 9.935 5.540 -9.754 1.00 85.00 170 SER A N 1
ATOM 1304 C CA . SER A 1 170 ? 8.852 5.575 -10.748 1.00 85.00 170 SER A CA 1
ATOM 1305 C C . SER A 1 170 ? 9.367 5.582 -12.194 1.00 85.00 170 SER A C 1
ATOM 1307 O O . SER A 1 170 ? 8.953 4.749 -13.001 1.00 85.00 170 SER A O 1
ATOM 1309 N N . THR A 1 171 ? 10.334 6.448 -12.509 1.00 87.38 171 THR A N 1
ATOM 1310 C CA . THR A 1 171 ? 10.953 6.538 -13.841 1.00 87.38 171 THR A CA 1
ATOM 1311 C C . THR A 1 171 ? 11.710 5.264 -14.199 1.00 87.38 171 THR A C 1
ATOM 1313 O O . THR A 1 171 ? 11.562 4.743 -15.302 1.00 87.38 171 THR A O 1
ATOM 1316 N N . ALA A 1 172 ? 12.493 4.727 -13.262 1.00 90.06 172 ALA A N 1
ATOM 1317 C CA . ALA A 1 172 ? 13.260 3.505 -13.482 1.00 90.06 172 ALA A CA 1
ATOM 1318 C C . ALA A 1 172 ? 12.348 2.274 -13.639 1.00 90.06 172 ALA A C 1
ATOM 1320 O O . ALA A 1 172 ? 12.607 1.407 -14.472 1.00 90.06 172 ALA A O 1
ATOM 1321 N N . SER A 1 173 ? 11.237 2.227 -12.901 1.00 90.81 173 SER A N 1
ATOM 1322 C CA . SER A 1 173 ? 10.196 1.203 -13.048 1.00 90.81 173 SER A CA 1
ATOM 1323 C C . SER A 1 173 ? 9.517 1.314 -14.411 1.00 90.81 173 SER A C 1
ATOM 1325 O O . SER A 1 173 ? 9.365 0.318 -15.101 1.00 90.81 173 SER A O 1
ATOM 1327 N N . TYR A 1 174 ? 9.179 2.523 -14.863 1.00 90.69 174 TYR A N 1
ATOM 1328 C CA . TYR A 1 174 ? 8.619 2.720 -16.201 1.00 90.69 174 TYR A CA 1
ATOM 1329 C C . TYR A 1 174 ? 9.554 2.209 -17.307 1.00 90.69 174 TYR A C 1
ATOM 1331 O O . TYR A 1 174 ? 9.112 1.493 -18.203 1.00 90.69 174 TYR A O 1
ATOM 1339 N N . VAL A 1 175 ? 10.845 2.558 -17.245 1.00 90.00 175 VAL A N 1
ATOM 1340 C CA . VAL A 1 175 ? 11.825 2.120 -18.250 1.00 90.00 175 VAL A CA 1
ATOM 1341 C C . VAL A 1 175 ? 11.999 0.601 -18.207 1.00 90.00 175 VAL A C 1
ATOM 1343 O O . VAL A 1 175 ? 11.889 -0.049 -19.240 1.00 90.00 175 VAL A O 1
ATOM 1346 N N . SER A 1 176 ? 12.223 0.033 -17.021 1.00 89.75 176 SER A N 1
ATOM 1347 C CA . SER A 1 176 ? 12.498 -1.401 -16.848 1.00 89.75 176 SER A CA 1
ATOM 1348 C C . SER A 1 176 ? 11.284 -2.319 -17.002 1.00 89.75 176 SER A C 1
ATOM 1350 O O . SER A 1 176 ? 11.461 -3.525 -17.073 1.00 89.75 176 SER A O 1
ATOM 1352 N N . GLY A 1 177 ? 10.062 -1.784 -17.020 1.00 87.94 177 GLY A N 1
ATOM 1353 C CA . GLY A 1 177 ? 8.859 -2.556 -17.338 1.00 87.94 177 GLY A CA 1
ATOM 1354 C C . GLY A 1 177 ? 8.416 -2.440 -18.795 1.00 87.94 177 GLY A C 1
ATOM 1355 O O . GLY A 1 177 ? 7.453 -3.090 -19.193 1.00 87.94 177 GLY A O 1
ATOM 1356 N N . ARG A 1 178 ? 9.082 -1.597 -19.596 1.00 88.19 178 ARG A N 1
ATOM 1357 C CA . ARG A 1 178 ? 8.830 -1.477 -21.040 1.00 88.19 178 ARG A CA 1
ATOM 1358 C C . ARG A 1 178 ? 9.755 -2.363 -21.883 1.00 88.19 178 ARG A C 1
ATOM 1360 O O . ARG A 1 178 ? 9.425 -2.624 -23.039 1.00 88.19 178 ARG A O 1
ATOM 1367 N N . PHE A 1 179 ? 10.886 -2.783 -21.322 1.00 76.38 179 PHE A N 1
ATOM 1368 C CA . PHE A 1 179 ? 11.911 -3.620 -21.950 1.00 76.38 179 PHE A CA 1
ATOM 1369 C C . PHE A 1 179 ? 12.116 -4.890 -21.131 1.00 76.38 179 PHE A C 1
ATOM 1371 O O . PHE A 1 179 ? 12.444 -5.922 -21.753 1.00 76.38 179 PHE A O 1
#

Solvent-accessible surface area (backbone atoms only — not comparable to full-atom values): 9892 Å² total; per-residue (Å²): 99,74,67,16,54,54,48,54,77,67,47,62,71,65,49,63,76,61,62,47,40,74,25,46,53,76,73,44,64,86,44,98,85,80,50,58,47,69,83,82,76,52,81,91,64,35,71,69,49,52,51,53,51,51,50,52,50,49,53,48,41,63,47,24,49,59,41,77,94,78,71,43,76,31,38,73,43,76,54,60,37,67,42,54,52,65,37,69,88,40,48,74,37,65,65,53,32,18,22,50,59,13,35,48,80,48,61,60,25,45,59,34,52,53,69,58,50,50,52,51,52,50,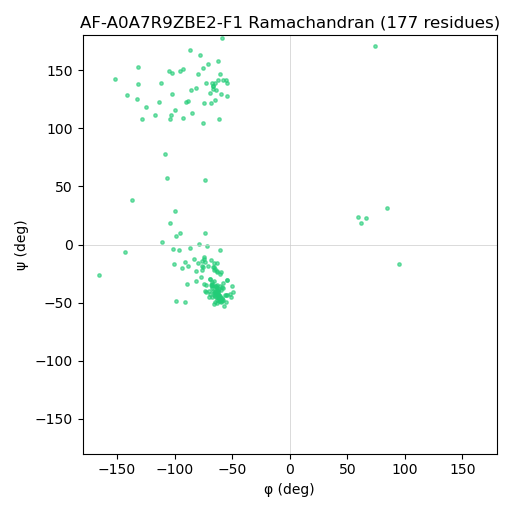52,51,44,52,45,28,75,73,35,69,75,26,59,21,22,57,86,18,89,73,56,90,48,73,72,43,44,43,53,81,74,37,45,49,32,33,54,82,50,25,36,46,26,69,70,42,42,42,65,53,11,26,56,58,32,71,108

Nearest PDB structures (foldseek):
  3it3-assembly1_B  TM=2.027E-01  e=7.142E+00  Francisella tularensis subsp. holarctica LVS

Foldseek 3Di:
DVLQVVCVVVPDPVLVVLVFAFFQLPVDDPDPDDDTDGDPDDVVCPDVNVVVVVVVLVVQLVQCDQDPVVRDHHDQGQQAAFEAEPDCVQCVDLLSVQLQQLCVSQPPAHYYYPVVRVVLSVVSVVCSVPPCCDPSGSVHPPDPDSVCSHPVSYHHRCQSVGRTRPRSCSVVSSVRSVD

Secondary structure (DSSP, 8-state):
-HHHHHHHHT--HHHHHTTPPBPGGGT-BSSTTS-B------TTTHHHHHHHHHHHHHHHHHHHS-BTTTTB-------PPPPPB--HHHHTSHHHHHHHHHGGGSTT--PBPHHHHHHHHHHHHHHHHH-TTSTTSTT-TT-SSGGGGGTTT---TTGGG-SB-HHHHHHHHHHHTT-

Mean predicted aligned error: 6.02 Å

pLDDT: mean 86.1, std 9.95, range [49.81, 97.56]

Organism: NCBI:txid2749911

Sequence (179 aa):
AIDAKQRFDSAPFWHSLCGVQASNTWRECIAPDSLRLLNGLSSVQGPNYALAKTAQQWRAMVSYQTREEDGRSGHVVSANLGPATRTESMVGHEKVAAALEGMQNFAPNVAFDVQCAKTLLAALMLYDVNFPESAANPDSQRVKHPMCLFNDNSAHGGLWRCPWEMESISTASYVSGRF